Protein AF-A0A1G7TPH5-F1 (afdb_monomer)

Nearest PDB structures (foldseek):
  7rup-assembly1_A  TM=7.347E-01  e=1.693E-02  Homo sapiens
  7vcf-assembly1_Q  TM=5.162E-01  e=5.367E-03  Chlamydomonas reinhardtii
  7xzi-assembly1_F  TM=5.168E-01  e=9.275E-03  Chlamydomonas reinhardtii
  8z9y-assembly1_E  TM=3.055E-01  e=1.093E-02  Arabidopsis thaliana
  3eli-assembly1_A  TM=3.832E-01  e=9.651E+00  Ruegeria pomeroyi

Foldseek 3Di:
DADPPPRDDDPDDPDCADPPPRDRDDDDDDPPDDPPPPPPPPVVPVVVVVVVVVVQQPWFKWWADPNDIDDRDHLVVVVVCDVVVVADQQIWMDTPPDPDTDGNVPDPSDPPVVDDPFDQLVVQDCPLLLVLLQLLPVVQVVQVVVCVVVVHDRPPPNVVSLVVQLVSLVVSLVSRVVRVFDCPPLSVCSNVPVLVSLVVSCVRNVHDSVSSVSSVVNNVCSVCVQVVVCVVVQADRPCVQVLQQQADDPVGRPDGPVRLCVVFAVDWDWGWGQDPVRWIKIWTWDWGQDPNDTWTKIWIWTDPDPRDIGTDWIDTNNHTDDPVVVVVVVCVSRVD

Organism: NCBI:txid670482

Sequence (336 aa):
MFCSKCGEEQKEQKNVICPNCGNTVFTPYKLKGLKWDKPKESEDISIVADIALSDQKNEQWYYALNGERHGPVSRLELLNLYKNEKVFLGTKVWKYGMSEWADISHTDLIDKSIEPPPLKGEDINNTLVCILAFTPILGTLLEYIIAGAIGVASGSLWFITTILNTILCIIDERKIKKAGYNTKEMLVWAIFFIPVYLFRRAHLLKQKSVYAIVWCITFVIMIFAPTWISGITGIADPSAVDLVKEGTMNSYPNKTVSQMVDNYFLDPKWEAIIGDDRNTYVNVKRKITYQGKNTNVLIQYKLINDRSFEFYALEFNGVPQNMLTYTALMNSMYAE

Radius of gyration: 38.92 Å; Cα contacts (8 Å, |Δi|>4): 411; chains: 1; bounding box: 88×52×109 Å

Secondary structure (DSSP, 8-state):
-EETTT--B-SSS--SS-TTT----EES--------PPPP--THHHHHHHHHHHHHHH-EEEEEETTEEEEEEEHHHHHHHHHTTSS-TTSEEEETT-SS-EEGGGSTTS-TTSSPPPPPGGGS--HHHHHHHTHHHHHHHHHHHHHHHHTPPTTTTHHHHHHHHHHHHHHHHHHHHHTT---TTHHHHHHH-HHHHHHHHHHHTT---HHHHHHHHHHHHHHHHHHHHHHHH-PPPTHHHHHHHH-EETTEEEEEHHHHHHHH-SS-EEEEEE-TTS-EEEEEEEEEEETTEEEEEEEEEEEEETTEEEEEEEEETTEE--HHHHHHHHHHHHH-

Solvent-accessible surface area (backbone atoms only — not comparable to full-atom values): 19506 Å² total; per-residue (Å²): 73,29,34,77,87,80,62,53,81,45,95,68,92,84,60,71,49,39,91,88,77,66,49,65,58,68,43,90,72,84,84,82,82,77,82,78,72,74,75,77,85,57,75,61,59,64,51,52,52,53,47,58,57,47,54,61,67,63,43,48,32,33,39,51,56,98,90,40,85,46,68,80,35,40,57,68,54,53,49,49,36,40,76,68,68,76,43,53,60,78,32,38,30,40,43,90,90,57,93,61,78,38,37,40,74,82,42,84,82,60,62,78,78,78,54,79,79,50,62,58,40,87,79,53,83,55,66,66,51,49,55,56,19,43,36,60,54,55,32,53,54,51,42,49,54,50,22,64,74,73,71,48,65,81,80,78,51,61,64,57,43,53,52,52,52,44,50,53,48,51,54,52,48,53,52,45,43,74,37,61,46,91,58,97,70,47,64,66,29,44,75,79,36,55,51,58,28,40,40,52,49,17,60,75,40,72,47,78,48,56,48,24,52,44,27,52,51,39,39,50,45,59,69,47,44,63,64,53,49,28,71,75,68,55,49,39,59,70,64,57,41,50,54,51,31,70,31,55,48,92,95,42,75,89,49,33,43,38,62,34,45,62,75,60,27,89,72,71,41,74,48,43,40,51,46,98,85,73,44,47,32,32,39,42,38,42,63,35,74,56,96,89,36,86,36,43,36,38,43,32,32,34,53,79,51,104,86,45,68,43,86,69,49,40,25,52,74,86,40,81,53,56,70,68,60,50,52,55,49,50,53,59,41,66,73,109

Mean predicted aligned error: 17.44 Å

InterPro domains:
  IPR025640 GYF domain 2 [PF14237] (61-106)

pLDDT: mean 82.28, std 14.51, range [35.38, 97.5]

Structure (mmCIF, N/CA/C/O backbone):
data_AF-A0A1G7TPH5-F1
#
_entry.id   AF-A0A1G7TPH5-F1
#
loop_
_atom_site.group_PDB
_atom_site.id
_atom_site.type_symbol
_atom_site.label_atom_id
_atom_site.label_alt_id
_atom_site.label_comp_id
_atom_site.label_asym_id
_atom_site.label_entity_id
_atom_site.label_seq_id
_atom_site.pdbx_PDB_ins_code
_atom_site.Cartn_x
_atom_site.Cartn_y
_atom_site.Cartn_z
_atom_site.occupancy
_atom_site.B_iso_or_equiv
_atom_site.auth_seq_id
_atom_site.auth_comp_id
_atom_site.auth_asym_id
_atom_site.auth_atom_id
_atom_site.pdbx_PDB_model_num
ATOM 1 N N . MET A 1 1 ? 54.638 -17.122 -39.482 1.00 65.94 1 MET A N 1
ATOM 2 C CA . MET A 1 1 ? 53.345 -16.466 -39.805 1.00 65.94 1 MET A CA 1
ATOM 3 C C . MET A 1 1 ? 53.615 -15.231 -40.644 1.00 65.94 1 MET A C 1
ATOM 5 O O . MET A 1 1 ? 54.681 -14.650 -40.480 1.00 65.94 1 MET A O 1
ATOM 9 N N . PHE A 1 2 ? 52.687 -14.832 -41.515 1.00 67.94 2 PHE A N 1
ATOM 10 C CA . PHE A 1 2 ? 52.854 -13.639 -42.356 1.00 67.94 2 PHE A CA 1
ATOM 11 C C . PHE A 1 2 ? 51.827 -12.574 -41.991 1.00 67.94 2 PHE A C 1
ATOM 13 O O . PHE A 1 2 ? 50.659 -12.895 -41.741 1.00 67.94 2 PHE A O 1
ATOM 20 N N . CYS A 1 3 ? 52.255 -11.311 -41.964 1.00 72.00 3 CYS A N 1
ATOM 21 C CA . CYS A 1 3 ? 51.322 -10.198 -41.839 1.00 72.00 3 CYS A CA 1
ATOM 22 C C . CYS A 1 3 ? 50.470 -10.105 -43.111 1.00 72.00 3 CYS A C 1
ATOM 24 O O . CYS A 1 3 ? 51.013 -9.959 -44.203 1.00 72.00 3 CYS A O 1
ATOM 26 N N . SER A 1 4 ? 49.142 -10.133 -42.983 1.00 70.62 4 SER A N 1
ATOM 27 C CA . SER A 1 4 ? 48.232 -10.052 -44.138 1.00 70.62 4 SER A CA 1
ATOM 28 C C . SER A 1 4 ? 48.281 -8.713 -44.882 1.00 70.62 4 SER A C 1
ATOM 30 O O . SER A 1 4 ? 47.820 -8.634 -46.015 1.00 70.62 4 SER A O 1
ATOM 32 N N . LYS A 1 5 ? 48.835 -7.665 -44.256 1.00 74.88 5 LYS A N 1
ATOM 33 C CA . LYS A 1 5 ? 48.897 -6.308 -44.814 1.00 74.88 5 LYS A CA 1
ATOM 34 C C . LYS A 1 5 ? 50.208 -6.010 -45.543 1.00 74.88 5 LYS A C 1
ATOM 36 O O . LYS A 1 5 ? 50.170 -5.376 -46.587 1.00 74.88 5 LYS A O 1
ATOM 41 N N . CYS A 1 6 ? 51.353 -6.440 -45.007 1.00 78.12 6 CYS A N 1
ATOM 42 C CA . CYS A 1 6 ? 52.667 -6.145 -45.601 1.00 78.12 6 CYS A CA 1
ATOM 43 C C . CYS A 1 6 ? 53.484 -7.380 -46.007 1.00 78.12 6 CYS A C 1
ATOM 45 O O . CYS A 1 6 ? 54.540 -7.229 -46.607 1.00 78.12 6 CYS A O 1
ATOM 47 N N . GLY A 1 7 ? 53.026 -8.594 -45.686 1.00 70.00 7 GLY A N 1
ATOM 48 C CA . GLY A 1 7 ? 53.699 -9.835 -46.076 1.00 70.00 7 GLY A CA 1
ATOM 49 C C . GLY A 1 7 ? 54.963 -10.182 -45.282 1.00 70.00 7 GLY A C 1
ATOM 50 O O . GLY A 1 7 ? 55.610 -11.171 -45.612 1.00 70.00 7 GLY A O 1
ATOM 51 N N . GLU A 1 8 ? 55.308 -9.423 -44.235 1.00 75.69 8 GLU A N 1
ATOM 52 C CA . GLU A 1 8 ? 56.501 -9.669 -43.412 1.00 75.69 8 GLU A CA 1
ATOM 53 C C . GLU A 1 8 ? 56.425 -11.020 -42.678 1.00 75.69 8 GLU A C 1
ATOM 55 O O . GLU A 1 8 ? 55.402 -11.348 -42.061 1.00 75.69 8 GLU A O 1
ATOM 60 N N . GLU A 1 9 ? 57.518 -11.788 -42.712 1.00 72.44 9 GLU A N 1
ATOM 61 C CA . GLU A 1 9 ? 57.625 -13.100 -42.070 1.00 72.44 9 GLU A CA 1
ATOM 62 C C . GLU A 1 9 ? 58.035 -12.958 -40.600 1.00 72.44 9 GLU A C 1
ATOM 64 O O . GLU A 1 9 ? 59.093 -12.426 -40.278 1.00 72.44 9 GLU A O 1
ATOM 69 N N . GLN A 1 10 ? 57.204 -13.457 -39.685 1.00 66.25 10 GLN A N 1
ATOM 70 C CA . GLN A 1 10 ? 57.500 -13.467 -38.252 1.00 66.25 10 GLN A CA 1
ATOM 71 C C . GLN A 1 10 ? 57.786 -14.894 -37.780 1.00 66.25 10 GLN A C 1
ATOM 73 O O . GLN A 1 10 ? 56.996 -15.816 -38.039 1.00 66.25 10 GLN A O 1
ATOM 78 N N . LYS A 1 11 ? 58.923 -15.056 -37.089 1.00 59.94 11 LYS A N 1
ATOM 79 C CA . LYS A 1 11 ? 59.442 -16.349 -36.616 1.00 59.94 11 LYS A CA 1
ATOM 80 C C . LYS A 1 11 ? 58.754 -16.860 -35.340 1.00 59.94 11 LYS A C 1
ATOM 82 O O . LYS A 1 11 ? 58.709 -18.067 -35.156 1.00 59.94 11 LYS A O 1
ATOM 87 N N . GLU A 1 12 ? 58.156 -15.991 -34.515 1.00 59.41 12 GLU A N 1
ATOM 88 C CA . GLU A 1 12 ? 57.451 -16.369 -33.273 1.00 59.41 12 GLU A CA 1
ATOM 89 C C . GLU A 1 12 ? 56.275 -15.429 -32.941 1.00 59.41 12 GLU A C 1
ATOM 91 O O . GLU A 1 12 ? 56.302 -14.236 -33.240 1.00 59.41 12 GLU A O 1
ATOM 96 N N . GLN A 1 13 ? 55.249 -15.963 -32.268 1.00 54.19 13 GLN A N 1
ATOM 97 C CA . GLN A 1 13 ? 54.015 -15.273 -31.861 1.00 54.19 13 GLN A CA 1
ATOM 98 C C . GLN A 1 13 ? 54.193 -14.460 -30.564 1.00 54.19 13 GLN A C 1
ATOM 100 O O . GLN A 1 13 ? 53.417 -14.604 -29.626 1.00 54.19 13 GLN A O 1
ATOM 105 N N . LYS A 1 14 ? 55.242 -13.634 -30.458 1.00 55.16 14 LYS A N 1
ATOM 106 C CA . LYS A 1 14 ? 55.458 -12.802 -29.254 1.00 55.16 14 LYS A CA 1
ATOM 107 C C . LYS A 1 14 ? 54.702 -11.473 -29.274 1.00 55.16 14 LYS A C 1
ATOM 109 O O . LYS A 1 14 ? 54.394 -10.956 -28.209 1.00 55.16 14 LYS A O 1
ATOM 114 N N . ASN A 1 15 ? 54.350 -10.957 -30.454 1.00 56.75 15 ASN A N 1
ATOM 115 C CA . ASN A 1 15 ? 53.612 -9.703 -30.604 1.00 56.75 15 ASN A CA 1
ATOM 116 C C . ASN A 1 15 ? 52.328 -9.916 -31.412 1.00 56.75 15 ASN A C 1
ATOM 118 O O . ASN A 1 15 ? 52.369 -10.403 -32.540 1.00 56.75 15 ASN A O 1
ATOM 122 N N . VAL A 1 16 ? 51.190 -9.496 -30.846 1.00 64.44 16 VAL A N 1
ATOM 123 C CA . VAL A 1 16 ? 49.883 -9.468 -31.534 1.00 64.44 16 VAL A CA 1
ATOM 124 C C . VAL A 1 16 ? 49.866 -8.405 -32.644 1.00 64.44 16 VAL A C 1
ATOM 126 O O . VAL A 1 16 ? 49.024 -8.465 -33.525 1.00 64.44 16 VAL A O 1
ATOM 129 N N . ILE A 1 17 ? 50.818 -7.465 -32.645 1.00 69.94 17 ILE A N 1
ATOM 130 C CA . ILE A 1 17 ? 50.923 -6.348 -33.592 1.00 69.94 17 ILE A CA 1
ATOM 131 C C . ILE A 1 17 ? 52.188 -6.506 -34.448 1.00 69.94 17 ILE A C 1
ATOM 133 O O . ILE A 1 17 ? 53.286 -6.692 -33.921 1.00 69.94 17 ILE A O 1
ATOM 137 N N . CYS A 1 18 ? 52.052 -6.401 -35.773 1.00 71.12 18 CYS A N 1
ATOM 138 C CA . CYS A 1 18 ? 53.181 -6.412 -36.701 1.00 71.12 18 CYS A CA 1
ATOM 139 C C . CYS A 1 18 ? 54.055 -5.154 -36.512 1.00 71.12 18 CYS A C 1
ATOM 141 O O . CYS A 1 18 ? 53.546 -4.047 -36.698 1.00 71.12 18 CYS A O 1
ATOM 143 N N . PRO A 1 19 ? 55.365 -5.284 -36.230 1.00 70.75 19 PRO A N 1
ATOM 144 C CA . PRO A 1 19 ? 56.239 -4.137 -35.964 1.00 70.75 19 PRO A CA 1
ATOM 145 C C . PRO A 1 19 ? 56.486 -3.255 -37.197 1.00 70.75 19 PRO A C 1
ATOM 147 O O . PRO A 1 19 ? 56.881 -2.106 -37.047 1.00 70.75 19 PRO A O 1
ATOM 150 N N . ASN A 1 20 ? 56.239 -3.772 -38.405 1.00 75.12 20 ASN A N 1
ATOM 151 C CA . ASN A 1 20 ? 56.450 -3.032 -39.649 1.00 75.12 20 ASN A CA 1
ATOM 152 C C . ASN A 1 20 ? 55.240 -2.149 -40.029 1.00 75.12 20 ASN A C 1
ATOM 154 O O . ASN A 1 20 ? 55.409 -1.029 -40.490 1.00 75.12 20 ASN A O 1
ATOM 158 N N . CYS A 1 21 ? 54.001 -2.626 -39.833 1.00 79.19 21 CYS A N 1
ATOM 159 C CA . CYS A 1 21 ? 52.799 -1.919 -40.317 1.00 79.19 21 CYS A CA 1
ATOM 160 C C . CYS A 1 21 ? 51.671 -1.736 -39.287 1.00 79.19 21 CYS A C 1
ATOM 162 O O . CYS A 1 21 ? 50.600 -1.234 -39.640 1.00 79.19 21 CYS A O 1
ATOM 164 N N . GLY A 1 22 ? 51.870 -2.181 -38.043 1.00 74.69 22 GLY A N 1
ATOM 165 C CA . GLY A 1 22 ? 50.918 -2.013 -36.942 1.00 74.69 22 GLY A CA 1
ATOM 166 C C . GLY A 1 22 ? 49.665 -2.897 -37.003 1.00 74.69 22 GLY A C 1
ATOM 167 O O . GLY A 1 22 ? 48.765 -2.722 -36.190 1.00 74.69 22 GLY A O 1
ATOM 168 N N . ASN A 1 23 ? 49.569 -3.834 -37.953 1.00 77.12 23 ASN A N 1
ATOM 169 C CA . ASN A 1 23 ? 48.375 -4.669 -38.127 1.00 77.12 23 ASN A CA 1
ATOM 170 C C . ASN A 1 23 ? 48.366 -5.899 -37.199 1.00 77.12 23 ASN A C 1
ATOM 172 O O . ASN A 1 23 ? 49.430 -6.441 -36.897 1.00 77.12 23 ASN A O 1
ATOM 176 N N . THR A 1 24 ? 47.179 -6.374 -36.801 1.00 71.31 24 THR A N 1
ATOM 177 C CA . THR A 1 24 ? 47.012 -7.457 -35.806 1.00 71.31 24 THR A CA 1
ATOM 178 C C . THR A 1 24 ? 46.683 -8.838 -36.378 1.00 71.31 24 THR A C 1
ATOM 180 O O . THR A 1 24 ? 46.640 -9.826 -35.647 1.00 71.31 24 THR A O 1
ATOM 183 N N . VAL A 1 25 ? 46.453 -8.935 -37.690 1.00 62.25 25 VAL A N 1
ATOM 184 C CA . VAL A 1 25 ? 46.012 -10.180 -38.335 1.00 62.25 25 VAL A CA 1
ATOM 185 C C . VAL A 1 2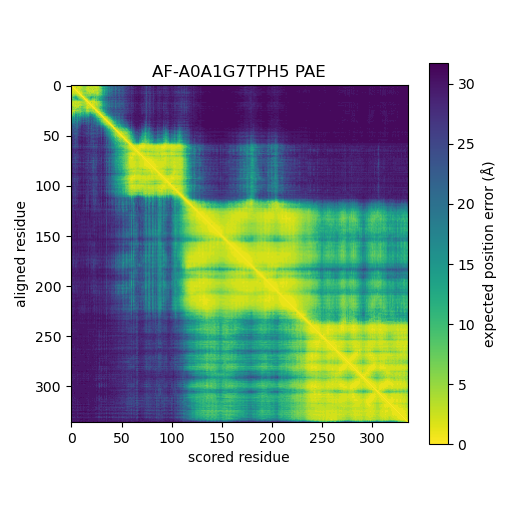5 ? 47.197 -10.909 -38.974 1.00 62.25 25 VAL A C 1
ATOM 187 O O . VAL A 1 25 ? 47.822 -10.413 -39.917 1.00 62.25 25 VAL A O 1
ATOM 190 N N . PHE A 1 26 ? 47.478 -12.117 -38.483 1.00 66.69 26 PHE A N 1
ATOM 191 C CA . PHE A 1 26 ? 48.480 -13.030 -39.033 1.00 66.69 26 PHE A CA 1
ATOM 192 C C . PHE A 1 26 ? 47.808 -14.247 -39.669 1.00 66.69 26 PHE A C 1
ATOM 194 O O . PHE A 1 26 ? 46.856 -14.793 -39.115 1.00 66.69 26 PHE A O 1
ATOM 201 N N . THR A 1 27 ? 48.311 -14.692 -40.823 1.00 61.81 27 THR A N 1
ATOM 202 C CA . THR A 1 27 ? 47.798 -15.896 -41.501 1.00 61.81 27 THR A CA 1
ATOM 203 C C . THR A 1 27 ? 48.757 -17.087 -41.339 1.00 61.81 27 THR A C 1
ATOM 205 O O . THR A 1 27 ? 49.984 -16.898 -41.351 1.00 61.81 27 THR A O 1
ATOM 208 N N . PRO A 1 28 ? 48.228 -18.320 -41.168 1.00 43.94 28 PRO A N 1
ATOM 209 C CA . PRO A 1 28 ? 49.047 -19.494 -40.861 1.00 43.94 28 PRO A CA 1
ATOM 210 C C . PRO A 1 28 ? 49.733 -20.149 -42.073 1.00 43.94 28 PRO A C 1
ATOM 212 O O . PRO A 1 28 ? 50.645 -20.945 -41.864 1.00 43.94 28 PRO A O 1
ATOM 215 N N . TYR A 1 29 ? 49.387 -19.808 -43.322 1.00 48.41 29 TYR A N 1
ATOM 216 C CA . TYR A 1 29 ? 49.942 -20.487 -44.504 1.00 48.41 29 TYR A CA 1
ATOM 217 C C . TYR A 1 29 ? 50.412 -19.526 -45.602 1.00 48.41 29 TYR A C 1
ATOM 219 O O . TYR A 1 29 ? 49.732 -18.566 -45.955 1.00 48.41 29 TYR A O 1
ATOM 227 N N . LYS A 1 30 ? 51.579 -19.832 -46.182 1.00 46.94 30 LYS A N 1
ATOM 228 C CA . LYS A 1 30 ? 52.133 -19.170 -47.370 1.00 46.94 30 LYS A CA 1
ATOM 229 C C . LYS A 1 30 ? 51.418 -19.738 -48.599 1.00 46.94 30 LYS A C 1
ATOM 231 O O . LYS A 1 30 ? 51.714 -20.861 -49.002 1.00 46.94 30 LYS A O 1
ATOM 236 N N . LEU A 1 31 ? 50.477 -19.000 -49.187 1.00 49.91 31 LEU A N 1
ATOM 237 C CA . LEU A 1 31 ? 49.871 -19.376 -50.470 1.00 49.91 31 LEU A CA 1
ATOM 238 C C . LEU A 1 31 ? 50.950 -19.297 -51.567 1.00 49.91 31 LEU A C 1
ATOM 240 O O . LEU A 1 31 ? 51.225 -18.237 -52.121 1.00 49.91 31 LEU A O 1
ATOM 244 N N . LYS A 1 32 ? 51.623 -20.418 -51.844 1.00 40.91 32 LYS A N 1
ATOM 245 C CA . LYS A 1 32 ? 52.553 -20.562 -52.973 1.00 40.91 32 LYS A CA 1
ATOM 246 C C . LYS A 1 32 ? 51.744 -20.782 -54.253 1.00 40.91 32 LYS A C 1
ATOM 248 O O . LYS A 1 32 ? 51.050 -21.785 -54.350 1.00 40.91 32 LYS A O 1
ATOM 253 N N . GLY A 1 33 ? 51.892 -19.897 -55.243 1.00 47.59 33 GLY A N 1
ATOM 254 C CA . GLY A 1 33 ? 51.508 -20.192 -56.633 1.00 47.59 33 GLY A CA 1
ATOM 255 C C . GLY A 1 33 ? 50.607 -19.185 -57.350 1.00 47.59 33 GLY A C 1
ATOM 256 O O . GLY A 1 33 ? 50.398 -19.342 -58.546 1.00 47.59 33 GLY A O 1
ATOM 257 N N . LEU A 1 34 ? 50.118 -18.133 -56.692 1.00 40.19 34 LEU A N 1
ATOM 258 C CA . LEU A 1 34 ? 49.422 -17.044 -57.386 1.00 40.19 34 LEU A CA 1
ATOM 259 C C . LEU A 1 34 ? 50.438 -15.985 -57.819 1.00 40.19 34 LEU A C 1
ATOM 261 O O . LEU A 1 34 ? 50.991 -15.267 -56.986 1.00 40.19 34 LEU A O 1
ATOM 265 N N . LYS A 1 35 ? 50.697 -15.897 -59.129 1.00 39.78 35 LYS A N 1
ATOM 266 C CA . LYS A 1 35 ? 51.326 -14.709 -59.709 1.00 39.78 35 LYS A CA 1
ATOM 267 C C . LYS A 1 35 ? 50.346 -13.552 -59.535 1.00 39.78 35 LYS A C 1
ATOM 269 O O . LYS A 1 35 ? 49.301 -13.520 -60.171 1.00 39.78 35 LYS A O 1
ATOM 274 N N . TRP A 1 36 ? 50.683 -12.635 -58.637 1.00 35.38 36 TRP A N 1
ATOM 275 C CA . TRP A 1 36 ? 50.120 -11.295 -58.642 1.00 35.38 36 TRP A CA 1
ATOM 276 C C . TRP A 1 36 ? 50.714 -10.578 -59.852 1.00 35.38 36 TRP A C 1
ATOM 278 O O . TRP A 1 36 ? 51.846 -10.095 -59.798 1.00 35.38 36 TRP A O 1
ATOM 288 N N . ASP A 1 37 ? 49.981 -10.547 -60.960 1.00 45.50 37 ASP A N 1
ATOM 289 C CA . ASP A 1 37 ? 50.225 -9.503 -61.943 1.00 45.50 37 ASP A CA 1
ATOM 290 C C . ASP A 1 37 ? 49.912 -8.182 -61.241 1.00 45.50 37 ASP A C 1
ATOM 292 O O . ASP A 1 37 ? 48.841 -8.029 -60.644 1.00 45.50 37 ASP A O 1
ATOM 296 N N . LYS A 1 38 ? 50.882 -7.257 -61.226 1.00 38.16 38 LYS A N 1
ATOM 297 C CA . LYS A 1 38 ? 50.651 -5.902 -60.717 1.00 38.16 38 LYS A CA 1
ATOM 298 C C . LYS A 1 38 ? 49.354 -5.401 -61.359 1.00 38.16 38 LYS A C 1
ATOM 300 O O . LYS A 1 38 ? 49.268 -5.459 -62.592 1.00 38.16 38 LYS A O 1
ATOM 305 N N . PRO A 1 39 ? 48.369 -4.905 -60.587 1.00 38.94 39 PRO A N 1
ATOM 306 C CA . PRO A 1 39 ? 47.311 -4.118 -61.188 1.00 38.94 39 PRO A CA 1
ATOM 307 C C . PRO A 1 39 ? 48.029 -3.033 -61.983 1.00 38.94 39 PRO A C 1
ATOM 309 O O . PRO A 1 39 ? 48.912 -2.364 -61.439 1.00 38.94 39 PRO A O 1
ATOM 312 N N . LYS A 1 40 ? 47.738 -2.913 -63.282 1.00 39.91 40 LYS A N 1
ATOM 313 C CA . LYS A 1 40 ? 48.100 -1.687 -63.990 1.00 39.91 40 LYS A CA 1
ATOM 314 C C . LYS A 1 40 ? 47.538 -0.564 -63.124 1.00 39.91 40 LYS A C 1
ATOM 316 O O . LYS A 1 40 ? 46.348 -0.608 -62.819 1.00 39.91 40 LYS A O 1
ATOM 321 N N . GLU A 1 41 ? 48.396 0.342 -62.661 1.00 45.84 41 GLU A N 1
ATOM 322 C CA . GLU A 1 41 ? 47.972 1.610 -62.074 1.00 45.84 41 GLU A CA 1
ATOM 323 C C . GLU A 1 41 ? 47.077 2.282 -63.114 1.00 45.84 41 GLU A C 1
ATOM 325 O O . GLU A 1 41 ? 47.547 2.912 -64.055 1.00 45.84 41 GLU A O 1
ATOM 330 N N . SER A 1 42 ? 45.773 2.034 -63.018 1.00 43.00 42 SER A N 1
ATOM 331 C CA . SER A 1 42 ? 44.776 2.863 -63.659 1.00 43.00 42 SER A CA 1
ATOM 332 C C . SER A 1 42 ? 44.753 4.143 -62.839 1.00 43.00 42 SER A C 1
ATOM 334 O O . SER A 1 42 ? 44.395 4.097 -61.656 1.00 43.00 42 SER A O 1
ATOM 336 N N . GLU A 1 43 ? 45.129 5.260 -63.462 1.00 46.16 43 GLU A N 1
ATOM 337 C CA . GLU A 1 43 ? 44.997 6.628 -62.928 1.00 46.16 43 GLU A CA 1
ATOM 338 C C . GLU A 1 43 ? 43.597 6.907 -62.339 1.00 46.16 43 GLU A C 1
ATOM 340 O O . GLU A 1 43 ? 43.427 7.804 -61.519 1.00 46.16 43 GLU A O 1
ATOM 345 N N . ASP A 1 44 ? 42.605 6.080 -62.668 1.00 48.56 44 ASP A N 1
ATOM 346 C CA . ASP A 1 44 ? 41.232 6.168 -62.189 1.00 48.56 44 ASP A CA 1
ATOM 347 C C . ASP A 1 44 ? 41.050 5.913 -60.675 1.00 48.56 44 ASP A C 1
ATOM 349 O O . ASP A 1 44 ? 40.158 6.503 -60.075 1.00 48.56 44 ASP A O 1
ATOM 353 N N . ILE A 1 45 ? 41.867 5.089 -59.996 1.00 47.84 45 ILE A N 1
ATOM 354 C CA . ILE A 1 45 ? 41.598 4.726 -58.578 1.00 47.84 45 ILE A CA 1
ATOM 355 C C . ILE A 1 45 ? 42.014 5.833 -57.592 1.00 47.84 45 ILE A C 1
ATOM 357 O O . ILE A 1 45 ? 41.313 6.051 -56.601 1.00 47.84 45 ILE A O 1
ATOM 361 N N . SER A 1 46 ? 43.105 6.564 -57.853 1.00 49.91 46 SER A N 1
ATOM 362 C CA . SER A 1 46 ? 43.475 7.732 -57.033 1.00 49.91 46 SER A CA 1
ATOM 363 C C . SER A 1 46 ? 42.462 8.861 -57.202 1.00 49.91 46 SER A C 1
ATOM 365 O O . SER A 1 46 ? 42.052 9.467 -56.219 1.00 49.91 46 SER A O 1
ATOM 367 N N . ILE A 1 47 ? 41.969 9.059 -58.429 1.00 49.84 47 ILE A N 1
ATOM 368 C CA . ILE A 1 47 ? 40.937 10.049 -58.741 1.00 49.84 47 ILE A CA 1
ATOM 369 C C . ILE A 1 47 ? 39.619 9.706 -58.029 1.00 49.84 47 ILE A C 1
ATOM 371 O O . ILE A 1 47 ? 39.024 10.583 -57.419 1.00 49.84 47 ILE A O 1
ATOM 375 N N . VAL A 1 48 ? 39.170 8.444 -58.020 1.00 52.62 48 VAL A N 1
ATOM 376 C CA . VAL A 1 48 ? 37.900 8.057 -57.366 1.00 52.62 48 VAL A CA 1
ATOM 377 C C . VAL A 1 48 ? 37.975 8.184 -55.836 1.00 52.62 48 VAL A C 1
ATOM 379 O O . VAL A 1 48 ? 37.001 8.602 -55.207 1.00 52.62 48 VAL A O 1
ATOM 382 N N . ALA A 1 49 ? 39.121 7.870 -55.222 1.00 50.31 49 ALA A N 1
ATOM 383 C CA . ALA A 1 49 ? 39.326 8.048 -53.783 1.00 50.31 49 ALA A CA 1
ATOM 384 C C . ALA A 1 49 ? 39.413 9.534 -53.387 1.00 50.31 49 ALA A C 1
ATOM 386 O O . ALA A 1 49 ? 38.780 9.943 -52.409 1.00 50.31 49 ALA A O 1
ATOM 387 N N . ASP A 1 50 ? 40.123 10.348 -54.172 1.00 49.53 50 ASP A N 1
ATOM 388 C CA . ASP A 1 50 ? 40.217 11.795 -53.966 1.00 49.53 50 ASP A CA 1
ATOM 389 C C . ASP A 1 50 ? 38.871 12.498 -54.228 1.00 49.53 50 ASP A C 1
ATOM 391 O O . ASP A 1 50 ? 38.505 13.410 -53.486 1.00 49.53 50 ASP A O 1
ATOM 395 N N . ILE A 1 51 ? 38.074 12.025 -55.197 1.00 53.25 51 ILE A N 1
ATOM 396 C CA . ILE A 1 51 ? 36.705 12.501 -55.455 1.00 53.25 51 ILE A CA 1
ATOM 397 C C . ILE A 1 51 ? 35.777 12.151 -54.285 1.00 53.25 51 ILE A C 1
ATOM 399 O O . ILE A 1 51 ? 35.102 13.045 -53.778 1.00 53.25 51 ILE A O 1
ATOM 403 N N . ALA A 1 52 ? 35.788 10.910 -53.784 1.00 51.12 52 ALA A N 1
ATOM 404 C CA . ALA A 1 52 ? 34.938 10.495 -52.661 1.00 51.12 52 ALA A CA 1
ATOM 405 C C . ALA A 1 52 ? 35.266 11.236 -51.346 1.00 51.12 52 ALA A C 1
ATOM 407 O O . ALA A 1 52 ? 34.371 11.549 -50.556 1.00 51.12 52 ALA A O 1
ATOM 408 N N . LEU A 1 53 ? 36.545 11.561 -51.119 1.00 50.53 53 LEU A N 1
ATOM 409 C CA . LEU A 1 53 ? 36.994 12.409 -50.008 1.00 50.53 53 LEU A CA 1
ATOM 410 C C . LEU A 1 53 ? 36.662 13.893 -50.233 1.00 50.53 53 LEU A C 1
ATOM 412 O O . LEU A 1 53 ? 36.382 14.603 -49.264 1.00 50.53 53 LEU A O 1
ATOM 416 N N . SER A 1 54 ? 36.655 14.369 -51.482 1.00 50.66 54 SER A N 1
ATOM 417 C CA . SER A 1 54 ? 36.251 15.740 -51.818 1.00 50.66 54 SER A CA 1
ATOM 418 C C . SER A 1 54 ? 34.740 15.966 -51.682 1.00 50.66 54 SER A C 1
ATOM 420 O O . SER A 1 54 ? 34.337 17.012 -51.172 1.00 50.66 54 SER A O 1
ATOM 422 N N . ASP A 1 55 ? 33.914 14.967 -52.011 1.00 51.66 55 ASP A N 1
ATOM 423 C CA . ASP A 1 55 ? 32.453 15.028 -51.895 1.00 51.66 55 ASP A CA 1
ATOM 424 C C . ASP A 1 55 ? 32.001 15.105 -50.431 1.00 51.66 55 ASP A C 1
ATOM 426 O O . ASP A 1 55 ? 31.177 15.947 -50.083 1.00 51.66 55 ASP A O 1
ATOM 430 N N . GLN A 1 56 ? 32.607 14.324 -49.524 1.00 54.50 56 GLN A N 1
ATOM 431 C CA . GLN A 1 56 ? 32.317 14.438 -48.085 1.00 54.50 56 GLN A CA 1
ATOM 432 C C . GLN A 1 56 ? 32.817 15.751 -47.463 1.00 54.50 56 GLN A C 1
ATOM 434 O O . GLN A 1 56 ? 32.265 16.212 -46.461 1.00 54.50 56 GLN A O 1
ATOM 439 N N . LYS A 1 57 ? 33.861 16.360 -48.038 1.00 54.06 57 LYS A N 1
ATOM 440 C CA . LYS A 1 57 ? 34.423 17.637 -47.576 1.00 54.06 57 LYS A CA 1
ATOM 441 C C . LYS A 1 57 ? 33.616 18.845 -48.070 1.00 54.06 57 LYS A C 1
ATOM 443 O O . LYS A 1 57 ? 33.657 19.887 -47.419 1.00 54.06 57 LYS A O 1
ATOM 448 N N . ASN A 1 58 ? 32.859 18.692 -49.158 1.00 58.03 58 ASN A N 1
ATOM 449 C CA . ASN A 1 58 ? 32.010 19.733 -49.743 1.00 58.03 58 ASN A CA 1
ATOM 450 C C . ASN A 1 58 ? 30.525 19.647 -49.348 1.00 58.03 58 ASN A C 1
ATOM 452 O O . ASN A 1 58 ? 29.751 20.518 -49.750 1.00 58.03 58 ASN A O 1
ATOM 456 N N . GLU A 1 59 ? 30.107 18.669 -48.535 1.00 74.12 59 GLU A N 1
ATOM 457 C CA . GLU A 1 59 ? 28.751 18.663 -47.977 1.00 74.12 59 GLU A CA 1
ATOM 458 C C . GLU A 1 59 ? 28.563 19.828 -46.991 1.00 74.12 59 GLU A C 1
ATOM 460 O O . GLU A 1 59 ? 28.951 19.760 -45.820 1.00 74.12 59 GLU A O 1
ATOM 465 N N . GLN A 1 60 ? 27.952 20.909 -47.476 1.00 87.88 60 GLN A N 1
ATOM 466 C CA . GLN A 1 60 ? 27.569 22.062 -46.672 1.00 87.88 60 GLN A CA 1
ATOM 467 C C . GLN A 1 60 ? 26.231 21.805 -45.984 1.00 87.88 60 GLN A C 1
ATOM 469 O O . GLN A 1 60 ? 25.193 21.651 -46.635 1.00 87.88 60 GLN A O 1
ATOM 474 N N . TRP A 1 61 ? 26.265 21.790 -44.658 1.00 89.06 61 TRP A N 1
ATOM 475 C CA . TRP A 1 61 ? 25.101 21.609 -43.809 1.00 89.06 61 TRP A CA 1
ATOM 476 C C . TRP A 1 61 ? 24.705 22.920 -43.136 1.00 89.06 61 TRP A C 1
ATOM 478 O O . TRP A 1 61 ? 25.544 23.748 -42.781 1.00 89.06 61 TRP A O 1
ATOM 488 N N . TYR A 1 62 ? 23.408 23.079 -42.916 1.00 91.56 62 TYR A N 1
ATOM 489 C CA . TYR A 1 62 ? 22.823 24.149 -42.121 1.00 91.56 62 TYR A CA 1
ATOM 490 C C . TYR A 1 62 ? 22.021 23.533 -40.979 1.00 91.56 62 TYR A C 1
ATOM 492 O O . TYR A 1 62 ? 21.457 22.449 -41.129 1.00 91.56 62 TYR A O 1
ATOM 500 N N . TYR A 1 63 ? 21.952 24.220 -39.842 1.00 91.50 63 TYR A N 1
ATOM 501 C CA . TYR A 1 63 ? 21.170 23.793 -38.683 1.00 91.50 63 TYR A CA 1
ATOM 502 C C . TYR A 1 63 ? 20.364 24.960 -38.108 1.00 91.50 63 TYR A C 1
ATOM 504 O O . TYR A 1 63 ? 20.782 26.115 -38.197 1.00 91.50 63 TYR A O 1
ATOM 512 N N . ALA A 1 64 ? 19.198 24.664 -37.536 1.00 90.12 64 ALA A N 1
ATOM 513 C CA . ALA A 1 64 ? 18.340 25.656 -36.898 1.00 90.12 64 ALA A CA 1
ATOM 514 C C . ALA A 1 64 ? 18.480 25.586 -35.373 1.00 90.12 64 ALA A C 1
ATOM 516 O O . ALA A 1 64 ? 18.227 24.542 -34.769 1.00 90.12 64 ALA A O 1
ATOM 517 N N . LEU A 1 65 ? 18.858 26.698 -34.746 1.00 87.56 65 LEU A N 1
ATOM 518 C CA . LEU A 1 65 ? 18.982 26.817 -33.294 1.00 87.56 65 LEU A CA 1
ATOM 519 C C . LEU A 1 65 ? 18.318 28.122 -32.854 1.00 87.56 65 LEU A C 1
ATOM 521 O O . LEU A 1 65 ? 18.543 29.159 -33.460 1.00 87.56 65 LEU A O 1
ATOM 525 N N . ASN A 1 66 ? 17.466 28.071 -31.827 1.00 82.38 66 ASN A N 1
ATOM 526 C CA . ASN A 1 66 ? 16.752 29.247 -31.301 1.00 82.38 66 ASN A CA 1
ATOM 527 C C . ASN A 1 66 ? 15.972 30.060 -32.358 1.00 82.38 66 ASN A C 1
ATOM 529 O O . ASN A 1 66 ? 15.810 31.267 -32.221 1.00 82.38 66 ASN A O 1
ATOM 533 N N . GLY A 1 67 ? 15.479 29.402 -33.412 1.00 79.88 67 GLY A N 1
ATOM 534 C CA . GLY A 1 67 ? 14.752 30.058 -34.506 1.00 79.88 67 GLY A CA 1
ATOM 535 C C . GLY A 1 67 ? 15.643 30.702 -35.574 1.00 79.88 67 GLY A C 1
ATOM 536 O O . GLY A 1 67 ? 15.119 31.195 -36.569 1.00 79.88 67 GLY A O 1
ATOM 537 N N . GLU A 1 68 ? 16.968 30.649 -35.423 1.00 86.75 68 GLU A N 1
ATOM 538 C CA . GLU A 1 68 ? 17.928 31.180 -36.388 1.00 86.75 68 GLU A CA 1
ATOM 539 C C . GLU A 1 68 ? 18.587 30.068 -37.211 1.00 86.75 68 GLU A C 1
ATOM 541 O O . GLU A 1 68 ? 18.790 28.940 -36.750 1.00 86.75 68 GLU A O 1
ATOM 546 N N . ARG A 1 69 ? 18.928 30.396 -38.463 1.00 91.38 69 ARG A N 1
ATOM 547 C CA . ARG A 1 69 ? 19.654 29.511 -39.380 1.00 91.38 69 ARG A CA 1
ATOM 548 C C . ARG A 1 69 ? 21.156 29.723 -39.224 1.00 91.38 69 ARG A C 1
ATOM 550 O O . ARG A 1 69 ? 21.658 30.798 -39.538 1.00 91.38 69 ARG A O 1
ATOM 557 N N . HIS A 1 70 ? 21.874 28.662 -38.883 1.00 89.56 70 HIS A N 1
ATOM 558 C CA . HIS A 1 70 ? 23.330 28.648 -38.782 1.00 89.56 70 HIS A CA 1
ATOM 559 C C . HIS A 1 70 ? 23.953 27.761 -39.869 1.00 89.56 70 HIS A C 1
ATOM 561 O O . HIS A 1 70 ? 23.392 26.727 -40.236 1.00 89.56 70 HIS A O 1
ATOM 567 N N . GLY A 1 71 ? 25.110 28.172 -40.394 1.00 87.81 71 GLY A N 1
ATOM 568 C CA . GLY A 1 71 ? 25.849 27.481 -41.457 1.00 87.81 71 GLY A CA 1
ATOM 569 C C . GLY A 1 71 ? 26.339 28.430 -42.565 1.00 87.81 71 GLY A C 1
ATOM 570 O O . GLY A 1 71 ? 26.086 29.634 -42.486 1.00 87.81 71 GLY A O 1
ATOM 571 N N . PRO A 1 72 ? 27.006 27.912 -43.613 1.00 88.12 72 PRO A N 1
ATOM 572 C CA . PRO A 1 72 ? 27.284 26.494 -43.844 1.00 88.12 72 PRO A CA 1
ATOM 573 C C . PRO A 1 72 ? 28.385 25.959 -42.919 1.00 88.12 72 PRO A C 1
ATOM 575 O O . PRO A 1 72 ? 29.398 26.618 -42.710 1.00 88.12 72 PRO A O 1
ATOM 578 N N . VAL A 1 73 ? 28.188 24.752 -42.391 1.00 88.50 73 VAL A N 1
ATOM 579 C CA . VAL A 1 73 ? 29.190 23.982 -41.638 1.00 88.50 73 VAL A CA 1
ATOM 580 C C . VAL A 1 73 ? 29.469 22.663 -42.351 1.00 88.50 73 VAL A C 1
ATOM 582 O O . VAL A 1 73 ? 28.607 22.129 -43.051 1.00 88.50 73 VAL A O 1
ATOM 585 N N . SER A 1 74 ? 30.670 22.115 -42.177 1.00 87.44 74 SER A N 1
ATOM 586 C CA . SER A 1 74 ? 30.983 20.780 -42.707 1.00 87.44 74 SER A CA 1
ATOM 587 C C . SER A 1 74 ? 30.281 19.682 -41.897 1.00 87.44 74 SER A C 1
ATOM 589 O O . SER A 1 74 ? 29.975 19.865 -40.716 1.00 87.44 74 SER A O 1
ATOM 591 N N . ARG A 1 75 ? 30.098 18.492 -42.486 1.00 82.25 75 ARG A N 1
ATOM 592 C CA . ARG A 1 75 ? 29.587 17.311 -41.761 1.00 82.25 75 ARG A CA 1
ATOM 593 C C . ARG A 1 75 ? 30.366 17.031 -40.466 1.00 82.25 75 ARG A C 1
ATOM 595 O O . ARG A 1 75 ? 29.764 16.738 -39.436 1.00 82.25 75 ARG A O 1
ATOM 602 N N . LEU A 1 76 ? 31.697 17.145 -40.498 1.00 81.31 76 LEU A N 1
ATOM 603 C CA . LEU A 1 76 ? 32.563 16.916 -39.332 1.00 81.31 76 LEU A CA 1
ATOM 604 C C . LEU A 1 76 ? 32.375 17.977 -38.242 1.00 81.31 76 LEU A C 1
ATOM 606 O O . LEU A 1 76 ? 32.370 17.658 -37.054 1.00 81.31 76 LEU A O 1
ATOM 610 N N . GLU A 1 77 ? 32.201 19.234 -38.636 1.00 84.12 77 GLU A N 1
ATOM 611 C CA . GLU A 1 77 ? 31.944 20.333 -37.709 1.00 84.12 77 GLU A CA 1
ATOM 612 C C . GLU A 1 77 ? 30.576 20.185 -37.038 1.00 84.12 77 GLU A C 1
ATOM 614 O O . GLU A 1 77 ? 30.475 20.304 -35.817 1.00 84.12 77 GLU A O 1
ATOM 619 N N . LEU A 1 78 ? 29.548 19.805 -37.800 1.00 84.81 78 LEU A N 1
ATOM 620 C CA . LEU A 1 78 ? 28.222 19.511 -37.263 1.00 84.81 78 LEU A CA 1
ATOM 621 C C . LEU A 1 78 ? 28.236 18.311 -36.297 1.00 84.81 78 LEU A C 1
ATOM 623 O O . LEU A 1 78 ? 27.602 18.359 -35.242 1.00 84.81 78 LEU A O 1
ATOM 627 N N . LEU A 1 79 ? 29.023 17.268 -36.587 1.00 82.69 79 LEU A N 1
ATOM 628 C CA . LEU A 1 79 ? 29.252 16.152 -35.658 1.00 82.69 79 LEU A CA 1
ATOM 629 C C . LEU A 1 79 ? 29.973 16.593 -34.377 1.00 82.69 79 LEU A C 1
ATOM 631 O O . LEU A 1 79 ? 29.658 16.101 -33.294 1.00 82.69 79 LEU A O 1
ATOM 635 N N . ASN A 1 80 ? 30.917 17.530 -34.469 1.00 83.31 80 ASN A N 1
ATOM 636 C CA . ASN A 1 80 ? 31.571 18.100 -33.292 1.00 83.31 80 ASN A CA 1
ATOM 637 C C . ASN A 1 80 ? 30.606 18.959 -32.464 1.00 83.31 80 ASN A C 1
ATOM 639 O O . ASN A 1 80 ? 30.675 18.925 -31.237 1.00 83.31 80 ASN A O 1
ATOM 643 N N . LEU A 1 81 ? 29.681 19.692 -33.091 1.00 85.56 81 LEU A N 1
ATOM 644 C CA . LEU A 1 81 ? 28.621 20.408 -32.372 1.00 85.56 81 LEU A CA 1
ATOM 645 C C . LEU A 1 81 ? 27.705 19.439 -31.614 1.00 85.56 81 LEU A C 1
ATOM 647 O O . LEU A 1 81 ? 27.328 19.730 -30.480 1.00 85.56 81 LEU A O 1
ATOM 651 N N . TYR A 1 82 ? 27.394 18.282 -32.207 1.00 82.81 82 TYR A N 1
ATOM 652 C CA . TYR A 1 82 ? 26.617 17.226 -31.554 1.00 82.81 82 TYR A CA 1
ATOM 653 C C . TYR A 1 82 ? 27.369 16.614 -30.365 1.00 82.81 82 TYR A C 1
ATOM 655 O O . TYR A 1 82 ? 26.825 16.527 -29.267 1.00 82.81 82 TYR A O 1
ATOM 663 N N . LYS A 1 83 ? 28.649 16.260 -30.547 1.00 79.25 83 LYS A N 1
ATOM 664 C CA . LYS A 1 83 ? 29.505 15.721 -29.472 1.00 79.25 83 LYS A CA 1
ATOM 665 C C . LYS A 1 83 ? 29.675 16.683 -28.296 1.00 79.25 83 LYS A C 1
ATOM 667 O O . LYS A 1 83 ? 29.808 16.234 -27.166 1.00 79.25 83 LYS A O 1
ATOM 672 N N . ASN A 1 84 ? 29.673 17.986 -28.567 1.00 80.25 84 ASN A N 1
ATOM 673 C CA . ASN A 1 84 ? 29.786 19.036 -27.555 1.00 80.25 84 ASN A CA 1
ATOM 674 C C . ASN A 1 84 ? 28.420 19.513 -27.023 1.00 80.25 84 ASN A C 1
ATOM 676 O O . ASN A 1 84 ? 28.347 20.592 -26.442 1.00 80.25 84 ASN A O 1
ATOM 680 N N . GLU A 1 85 ? 27.343 18.754 -27.265 1.00 79.69 85 GLU A N 1
ATOM 681 C CA . GLU A 1 85 ? 25.980 19.014 -26.770 1.00 79.69 85 GLU A CA 1
ATOM 682 C C . GLU A 1 85 ? 25.386 20.381 -27.173 1.00 79.69 85 GLU A C 1
ATOM 684 O O . GLU A 1 85 ? 24.431 20.859 -26.565 1.00 79.69 85 GLU A O 1
ATOM 689 N N . LYS A 1 86 ? 25.914 21.022 -28.225 1.00 82.12 86 LYS A N 1
ATOM 690 C CA . LYS A 1 86 ? 25.374 22.288 -28.758 1.00 82.12 86 LYS A CA 1
ATOM 691 C C . LYS A 1 86 ? 24.168 22.079 -29.671 1.00 82.12 86 LYS A C 1
ATOM 693 O O . LYS A 1 86 ? 23.355 22.984 -29.834 1.00 82.12 86 LYS A O 1
ATOM 698 N N . VAL A 1 87 ? 24.071 20.901 -30.283 1.00 83.19 87 VAL A N 1
ATOM 699 C CA . VAL A 1 87 ? 22.937 20.462 -31.105 1.00 83.19 87 VAL A CA 1
ATOM 700 C C . VAL A 1 87 ? 22.521 19.055 -30.674 1.00 83.19 87 VAL A C 1
ATOM 702 O O . VAL A 1 87 ? 23.352 18.267 -30.226 1.00 83.19 87 VAL A O 1
ATOM 705 N N . PHE A 1 88 ? 21.236 18.729 -30.802 1.00 80.81 88 PHE A N 1
ATOM 706 C CA . PHE A 1 88 ? 20.641 17.484 -30.307 1.00 80.81 88 PHE A CA 1
ATOM 707 C C . PHE A 1 88 ? 20.004 16.686 -31.450 1.00 80.81 88 PHE A C 1
ATOM 709 O O . PHE A 1 88 ? 19.774 17.214 -32.530 1.00 80.81 88 PHE A O 1
ATOM 716 N N . LEU A 1 89 ? 19.629 15.425 -31.209 1.00 77.25 89 LEU A N 1
ATOM 717 C CA . LEU A 1 89 ? 18.975 14.569 -32.218 1.00 77.25 89 LEU A CA 1
ATOM 718 C C . LEU A 1 89 ? 17.690 15.163 -32.833 1.00 77.25 89 LEU A C 1
ATOM 720 O O . LEU A 1 89 ? 17.339 14.796 -33.950 1.00 77.25 89 LEU A O 1
ATOM 724 N N . GLY A 1 90 ? 17.002 16.057 -32.115 1.00 78.19 90 GLY A N 1
ATOM 725 C CA . GLY A 1 90 ? 15.817 16.783 -32.596 1.00 78.19 90 GLY A CA 1
ATOM 726 C C . GLY A 1 90 ? 16.118 18.148 -33.226 1.00 78.19 90 GLY A C 1
ATOM 727 O O . GLY A 1 90 ? 15.194 18.878 -33.568 1.00 78.19 90 GLY A O 1
ATOM 728 N N . THR A 1 91 ? 17.389 18.541 -33.345 1.00 84.69 91 THR A N 1
ATOM 729 C CA . THR A 1 91 ? 17.773 19.771 -34.044 1.00 84.69 91 THR A CA 1
ATOM 730 C C . THR A 1 91 ? 17.493 19.602 -35.534 1.00 84.69 91 THR A C 1
ATOM 732 O O . THR A 1 91 ? 17.851 18.584 -36.126 1.00 84.69 91 THR A O 1
ATOM 735 N N . LYS A 1 92 ? 16.859 20.608 -36.142 1.00 90.00 92 LYS A N 1
ATOM 736 C CA . LYS A 1 92 ? 16.570 20.614 -37.577 1.00 90.00 92 LYS A CA 1
ATOM 737 C C . LYS A 1 92 ? 17.823 20.946 -38.366 1.00 90.00 92 LYS A C 1
ATOM 739 O O . LYS A 1 92 ? 18.495 21.936 -38.079 1.00 90.00 92 LYS A O 1
ATOM 744 N N . VAL A 1 93 ? 18.106 20.132 -39.367 1.00 90.81 93 VAL A N 1
ATOM 745 C CA . VAL A 1 93 ? 19.246 20.245 -40.268 1.00 90.81 93 VAL A CA 1
ATOM 746 C C . VAL A 1 93 ? 18.798 20.158 -41.717 1.00 90.81 93 VAL A C 1
ATOM 748 O O . VAL A 1 93 ? 17.755 19.588 -42.041 1.00 90.81 93 VAL A O 1
ATOM 751 N N . TRP A 1 94 ? 19.591 20.755 -42.594 1.00 90.69 94 TRP A N 1
ATOM 752 C CA . TRP A 1 94 ? 19.333 20.769 -44.023 1.00 90.69 94 TRP A CA 1
ATOM 753 C C . TRP A 1 94 ? 20.652 20.780 -44.794 1.00 90.69 94 TRP A C 1
ATOM 755 O O . TRP A 1 94 ? 21.591 21.479 -44.406 1.00 90.69 94 TRP A O 1
ATOM 765 N N . LYS A 1 95 ? 20.716 20.031 -45.897 1.00 89.31 95 LYS A N 1
ATOM 766 C CA . LYS A 1 95 ? 21.790 20.118 -46.895 1.00 89.31 95 LYS A CA 1
ATOM 767 C C . LYS A 1 95 ? 21.213 20.256 -48.296 1.00 89.31 95 LYS A C 1
ATOM 769 O O . LYS A 1 95 ? 20.070 19.866 -48.545 1.00 89.31 95 LYS A O 1
ATOM 774 N N . TYR A 1 96 ? 22.032 20.758 -49.218 1.00 81.19 96 TYR A N 1
ATOM 775 C CA . TYR A 1 96 ? 21.684 20.803 -50.636 1.00 81.19 96 TYR A CA 1
ATOM 776 C C . TYR A 1 96 ? 21.235 19.418 -51.126 1.00 81.19 96 TYR A C 1
ATOM 778 O O . TYR A 1 96 ? 21.925 18.421 -50.918 1.00 81.19 96 TYR A O 1
ATOM 786 N N . GLY A 1 97 ? 20.047 19.367 -51.735 1.00 80.31 97 GLY A N 1
ATOM 787 C CA . GLY A 1 97 ? 19.387 18.131 -52.169 1.00 80.31 97 GLY A CA 1
ATOM 788 C C . GLY A 1 97 ? 18.233 17.663 -51.272 1.00 80.31 97 GLY A C 1
ATOM 789 O O . GLY A 1 97 ? 17.476 16.791 -51.687 1.00 80.31 97 GLY A O 1
ATOM 790 N N . MET A 1 98 ? 18.044 18.247 -50.083 1.00 84.06 98 MET A N 1
ATOM 791 C CA . MET A 1 98 ? 16.864 17.995 -49.242 1.00 84.06 98 MET A CA 1
ATOM 792 C C . MET A 1 98 ? 15.700 18.918 -49.629 1.00 84.06 98 MET A C 1
ATOM 794 O O . MET A 1 98 ? 15.895 20.117 -49.828 1.00 84.06 98 MET A O 1
ATOM 798 N N . SER A 1 99 ? 14.476 18.385 -49.696 1.00 83.31 99 SER A N 1
ATOM 799 C CA . SER A 1 99 ? 13.273 19.180 -49.996 1.00 83.31 99 SER A CA 1
ATOM 800 C C . SER A 1 99 ? 12.849 20.078 -48.832 1.00 83.31 99 SER A C 1
ATOM 802 O O . SER A 1 99 ? 12.387 21.191 -49.057 1.00 83.31 99 SER A O 1
ATOM 804 N N . GLU A 1 100 ? 13.037 19.618 -47.592 1.00 90.19 100 GLU A N 1
ATOM 805 C CA . GLU A 1 100 ? 12.668 20.332 -46.366 1.00 90.19 100 GLU A CA 1
ATOM 806 C C . GLU A 1 100 ? 13.680 20.071 -45.242 1.00 90.19 100 GLU A C 1
ATOM 808 O O . GLU A 1 100 ? 14.523 19.177 -45.333 1.00 90.19 100 GLU A O 1
ATOM 813 N N . TRP A 1 101 ? 13.606 20.872 -44.175 1.00 90.25 101 TRP A N 1
ATOM 814 C CA . TRP A 1 101 ? 14.387 20.677 -42.952 1.00 90.25 101 TRP A CA 1
ATOM 815 C C . TRP A 1 101 ? 14.016 19.357 -42.267 1.00 90.25 101 TRP A C 1
ATOM 817 O O . TRP A 1 101 ? 12.851 19.139 -41.936 1.00 90.25 101 TRP A O 1
ATOM 827 N N . ALA A 1 102 ? 15.009 18.521 -41.975 1.00 87.06 102 ALA A N 1
ATOM 828 C CA . ALA A 1 102 ? 14.828 17.234 -41.306 1.00 87.06 102 ALA A CA 1
ATOM 829 C C . ALA A 1 102 ? 15.516 17.230 -39.937 1.00 87.06 102 ALA A C 1
ATOM 831 O O . ALA A 1 102 ? 16.529 17.895 -39.745 1.00 87.06 102 ALA A O 1
ATOM 832 N N . ASP A 1 103 ? 14.992 16.484 -38.968 1.00 86.00 103 ASP A N 1
ATOM 833 C CA . ASP A 1 103 ? 15.674 16.330 -37.680 1.00 86.00 103 ASP A CA 1
ATOM 834 C C . ASP A 1 103 ? 16.931 15.457 -37.856 1.00 86.00 103 ASP A C 1
ATOM 836 O O . ASP A 1 103 ? 16.917 14.503 -38.638 1.00 86.00 103 ASP A O 1
ATOM 840 N N . ILE A 1 104 ? 18.010 15.741 -37.112 1.00 83.06 104 ILE A N 1
ATOM 841 C CA . ILE A 1 104 ? 19.289 15.004 -37.209 1.00 83.06 104 ILE A CA 1
ATOM 842 C C . ILE A 1 104 ? 19.083 13.481 -37.132 1.00 83.06 104 ILE A C 1
ATOM 844 O O . ILE A 1 104 ? 19.722 12.732 -37.873 1.00 83.06 104 ILE A O 1
ATOM 848 N N . SER A 1 105 ? 18.160 13.017 -36.285 1.00 74.88 105 SER A N 1
ATOM 849 C CA . SER A 1 105 ? 17.820 11.598 -36.103 1.00 74.88 105 SER A CA 1
ATOM 850 C C . SER A 1 105 ? 17.292 10.888 -37.359 1.00 74.88 105 SER A C 1
ATOM 852 O O . SER A 1 105 ? 17.339 9.654 -37.415 1.00 74.88 105 SER A O 1
ATOM 854 N N . HIS A 1 106 ? 16.798 11.634 -38.348 1.00 77.75 106 HIS A N 1
ATOM 855 C CA . HIS A 1 106 ? 16.242 11.133 -39.608 1.00 77.75 106 HIS A CA 1
ATOM 856 C C . HIS A 1 106 ? 17.208 11.285 -40.794 1.00 77.75 106 HIS A C 1
ATOM 858 O O . HIS A 1 106 ? 16.825 11.016 -41.929 1.00 77.75 106 HIS A O 1
ATOM 864 N N . THR A 1 107 ? 18.452 11.696 -40.541 1.00 81.06 107 THR A N 1
ATOM 865 C CA . THR A 1 107 ? 19.481 11.892 -41.572 1.00 81.06 107 THR A CA 1
ATOM 866 C C . THR A 1 107 ? 20.639 10.909 -41.415 1.00 81.06 107 THR A C 1
ATOM 868 O O . THR A 1 107 ? 20.896 10.409 -40.320 1.00 81.06 107 THR A O 1
ATOM 871 N N . ASP A 1 108 ? 21.412 10.723 -42.485 1.00 76.44 108 ASP A N 1
ATOM 872 C CA . ASP A 1 108 ? 22.632 9.896 -42.492 1.00 76.44 108 ASP A CA 1
ATOM 873 C C . ASP A 1 108 ? 23.843 10.593 -41.826 1.00 76.44 108 ASP A C 1
ATOM 875 O O . ASP A 1 108 ? 24.989 10.138 -41.919 1.00 76.44 108 ASP A O 1
ATOM 879 N N . LEU A 1 109 ? 23.623 11.742 -41.167 1.00 72.88 109 LEU A N 1
ATOM 880 C CA . LEU A 1 109 ? 24.669 12.480 -40.453 1.00 72.88 109 LEU A CA 1
ATOM 881 C C . LEU A 1 109 ? 25.289 11.633 -39.351 1.00 72.88 109 LEU A C 1
ATOM 883 O O . LEU A 1 109 ? 26.513 11.532 -39.274 1.00 72.88 109 LEU A O 1
ATOM 887 N N . ILE A 1 110 ? 24.436 11.040 -38.519 1.00 68.19 110 ILE A N 1
ATOM 888 C CA . ILE A 1 110 ? 24.837 10.159 -37.434 1.00 68.19 110 ILE A CA 1
ATOM 889 C C . ILE A 1 110 ? 24.640 8.744 -37.938 1.00 68.19 110 ILE A C 1
ATOM 891 O O . ILE A 1 110 ? 23.515 8.256 -38.048 1.00 68.19 110 ILE A O 1
ATOM 895 N N . ASP A 1 111 ? 25.753 8.089 -38.239 1.00 62.19 111 ASP A N 1
ATOM 896 C CA . ASP A 1 111 ? 25.735 6.664 -38.491 1.00 62.19 111 ASP A CA 1
ATOM 897 C C . ASP A 1 111 ? 25.342 5.957 -37.187 1.00 62.19 111 ASP A C 1
ATOM 899 O O . ASP A 1 111 ? 26.136 5.814 -36.253 1.00 62.19 111 ASP A O 1
ATOM 903 N N . LYS A 1 112 ? 24.071 5.550 -37.114 1.00 57.78 112 LYS A N 1
ATOM 904 C CA . LYS A 1 112 ? 23.497 4.809 -35.983 1.00 57.78 112 LYS A CA 1
ATOM 905 C C . LYS A 1 112 ? 24.198 3.465 -35.749 1.00 57.78 112 LYS A C 1
ATOM 907 O O . LYS A 1 112 ? 23.916 2.829 -34.741 1.00 57.78 112 LYS A O 1
ATOM 912 N N . SER A 1 113 ? 25.087 3.029 -36.650 1.00 50.44 113 SER A N 1
ATOM 913 C CA . SER A 1 113 ? 25.899 1.821 -36.491 1.00 50.44 113 SER A CA 1
ATOM 914 C C . SER A 1 113 ? 27.199 2.027 -35.695 1.00 50.44 113 SER A C 1
ATOM 916 O O . SER A 1 113 ? 27.848 1.043 -35.347 1.00 50.44 113 SER A O 1
ATOM 918 N N . ILE A 1 114 ? 27.572 3.273 -35.358 1.00 51.25 114 ILE A N 1
ATOM 919 C CA . ILE A 1 114 ? 28.775 3.569 -34.553 1.00 51.25 114 ILE A CA 1
ATOM 920 C C . ILE A 1 114 ? 28.557 3.240 -33.064 1.00 51.25 114 ILE A C 1
ATOM 922 O O . ILE A 1 114 ? 29.519 2.979 -32.338 1.00 51.25 114 ILE A O 1
ATOM 926 N N . GLU A 1 115 ? 27.309 3.209 -32.593 1.00 54.44 115 GLU A N 1
ATOM 927 C CA . GLU A 1 115 ? 26.987 2.771 -31.234 1.00 54.44 115 GLU A CA 1
ATOM 928 C C . GLU A 1 115 ? 26.781 1.247 -31.214 1.00 54.44 115 GLU A C 1
ATOM 930 O O . GLU A 1 115 ? 26.052 0.716 -32.058 1.00 54.44 115 GLU A O 1
ATOM 935 N N . PRO A 1 116 ? 27.410 0.509 -30.275 1.00 58.00 116 PRO A N 1
ATOM 936 C CA . PRO A 1 116 ? 27.151 -0.918 -30.149 1.00 58.00 116 PRO A CA 1
ATOM 937 C C . PRO A 1 116 ? 25.652 -1.134 -29.888 1.00 58.00 116 PRO A C 1
ATOM 939 O O . PRO A 1 116 ? 25.044 -0.347 -29.155 1.00 58.00 116 PRO A O 1
ATOM 942 N N . PRO A 1 117 ? 25.036 -2.185 -30.461 1.00 67.31 117 PRO A N 1
ATOM 943 C CA . PRO A 1 117 ? 23.627 -2.456 -30.222 1.00 67.31 117 PRO A CA 1
ATOM 944 C C . PRO A 1 117 ? 23.374 -2.606 -28.714 1.00 67.31 117 PRO A C 1
ATOM 946 O O . PRO A 1 117 ? 24.228 -3.149 -28.003 1.00 67.31 117 PRO A O 1
ATOM 949 N N . PRO A 1 118 ? 22.212 -2.149 -28.212 1.00 76.19 118 PRO A N 1
ATOM 950 C CA . PRO A 1 118 ? 21.882 -2.290 -26.803 1.00 76.19 118 PRO A CA 1
ATOM 951 C C . PRO A 1 118 ? 21.912 -3.766 -26.397 1.00 76.19 118 PRO A C 1
ATOM 953 O O . PRO A 1 118 ? 21.587 -4.650 -27.198 1.00 76.19 118 PRO A O 1
ATOM 956 N N . LEU A 1 119 ? 22.287 -4.033 -25.142 1.00 80.56 119 LEU A N 1
ATOM 957 C CA . LEU A 1 119 ? 22.304 -5.399 -24.612 1.00 80.56 119 LEU A CA 1
ATOM 958 C C . LEU A 1 119 ? 20.925 -6.029 -24.787 1.00 80.56 119 LEU A C 1
ATOM 960 O O . LEU A 1 119 ? 19.908 -5.362 -24.577 1.00 80.56 119 LEU A O 1
ATOM 964 N N . LYS A 1 120 ? 20.868 -7.315 -25.145 1.00 82.56 120 LYS A N 1
ATOM 965 C CA . LYS A 1 120 ? 19.584 -8.007 -25.262 1.00 82.56 120 LYS A CA 1
ATOM 966 C C . LYS A 1 120 ? 18.860 -7.928 -23.924 1.00 82.56 120 LYS A C 1
ATOM 968 O O . LYS A 1 120 ? 19.470 -8.074 -22.868 1.00 82.56 120 LYS A O 1
ATOM 973 N N . GLY A 1 121 ? 17.545 -7.730 -23.970 1.00 78.06 121 GLY A N 1
ATOM 974 C CA . GLY A 1 121 ? 16.736 -7.690 -22.755 1.00 78.06 121 GLY A CA 1
ATOM 975 C C . GLY A 1 121 ? 16.914 -8.939 -21.889 1.00 78.06 121 GLY A C 1
ATOM 976 O O . GLY A 1 121 ? 16.858 -8.842 -20.673 1.00 78.06 121 GLY A O 1
ATOM 977 N N . GLU A 1 122 ? 17.182 -10.097 -22.491 1.00 83.88 122 GLU A N 1
ATOM 978 C CA . GLU A 1 122 ? 17.450 -11.371 -21.805 1.00 83.88 122 GLU A CA 1
ATOM 979 C C . GLU A 1 122 ? 18.674 -11.326 -20.872 1.00 83.88 122 GLU A C 1
ATOM 981 O O . GLU A 1 122 ? 18.663 -11.982 -19.832 1.00 83.88 122 GLU A O 1
ATOM 986 N N . ASP A 1 123 ? 19.680 -10.504 -21.186 1.00 85.06 123 ASP A N 1
ATOM 987 C CA . ASP A 1 123 ? 20.912 -10.369 -20.397 1.00 85.06 123 ASP A CA 1
ATOM 988 C C . ASP A 1 123 ? 20.750 -9.395 -19.212 1.00 85.06 123 ASP A C 1
ATOM 990 O O . ASP A 1 123 ? 21.621 -9.284 -18.343 1.00 85.06 123 ASP A O 1
ATOM 994 N N . ILE A 1 124 ? 19.628 -8.668 -19.147 1.00 87.25 124 ILE A N 1
ATOM 995 C CA . ILE A 1 124 ? 19.339 -7.713 -18.076 1.00 87.25 124 ILE A CA 1
ATOM 996 C C . ILE A 1 124 ? 18.610 -8.429 -16.939 1.00 87.25 124 ILE A C 1
ATOM 998 O O . ILE A 1 124 ? 17.454 -8.836 -17.057 1.00 87.25 124 ILE A O 1
ATOM 1002 N N . ASN A 1 125 ? 19.285 -8.525 -15.792 1.00 88.06 125 ASN A N 1
ATOM 1003 C CA . ASN A 1 125 ? 18.751 -9.187 -14.606 1.00 88.06 125 ASN A CA 1
ATOM 1004 C C . ASN A 1 125 ? 17.454 -8.518 -14.092 1.00 88.06 125 ASN A C 1
ATOM 1006 O O . ASN A 1 125 ? 17.401 -7.311 -13.846 1.00 88.06 125 ASN A O 1
ATOM 1010 N N . ASN A 1 126 ? 16.432 -9.342 -13.849 1.00 92.44 126 ASN A N 1
ATOM 1011 C CA . ASN A 1 126 ? 15.112 -8.950 -13.369 1.00 92.44 126 ASN A CA 1
ATOM 1012 C C . ASN A 1 126 ? 14.933 -8.981 -11.833 1.00 92.44 126 ASN A C 1
ATOM 1014 O O . ASN A 1 126 ? 13.826 -8.762 -11.350 1.00 92.44 126 ASN A O 1
ATOM 1018 N N . THR A 1 127 ? 15.979 -9.220 -11.033 1.00 92.75 127 THR A N 1
ATOM 1019 C CA . THR A 1 127 ? 15.878 -9.286 -9.560 1.00 92.75 127 THR A CA 1
ATOM 1020 C C . THR A 1 127 ? 15.260 -8.022 -8.953 1.00 92.75 127 THR A C 1
ATOM 1022 O O . THR A 1 127 ? 14.408 -8.129 -8.077 1.00 92.75 127 THR A O 1
ATOM 1025 N N . LEU A 1 128 ? 15.637 -6.827 -9.427 1.00 92.31 128 LEU A N 1
ATOM 1026 C CA . LEU A 1 128 ? 15.097 -5.575 -8.878 1.00 92.31 128 LEU A CA 1
ATOM 1027 C C . LEU A 1 128 ? 13.605 -5.414 -9.159 1.00 92.31 128 LEU A C 1
ATOM 1029 O O . LEU A 1 128 ? 12.858 -5.058 -8.256 1.00 92.31 128 LEU A O 1
ATOM 1033 N N . VAL A 1 129 ? 13.161 -5.714 -10.381 1.00 93.31 129 VAL A N 1
ATOM 1034 C CA . VAL A 1 129 ? 11.735 -5.639 -10.728 1.00 93.31 129 VAL A CA 1
ATOM 1035 C C . VAL A 1 129 ? 10.913 -6.761 -10.113 1.00 93.31 129 VAL A C 1
ATOM 1037 O O . VAL A 1 129 ? 9.725 -6.574 -9.885 1.00 93.31 129 VAL A O 1
ATOM 1040 N N . CYS A 1 130 ? 11.539 -7.894 -9.792 1.00 94.50 130 CYS A N 1
ATOM 1041 C CA . CYS A 1 130 ? 10.923 -8.933 -8.979 1.00 94.50 130 CYS A CA 1
ATOM 1042 C C . CYS A 1 130 ? 10.601 -8.397 -7.581 1.00 94.50 130 CYS A C 1
ATOM 1044 O O . CYS A 1 130 ? 9.448 -8.443 -7.173 1.00 94.50 130 CYS A O 1
ATOM 1046 N N . ILE A 1 131 ? 11.585 -7.804 -6.893 1.00 94.06 131 ILE A N 1
ATOM 1047 C CA . ILE A 1 131 ? 11.363 -7.150 -5.593 1.00 94.06 131 ILE A CA 1
ATOM 1048 C C . ILE A 1 131 ? 10.296 -6.061 -5.732 1.00 94.06 131 ILE A C 1
ATOM 1050 O O . ILE A 1 131 ? 9.361 -6.023 -4.935 1.00 94.06 131 ILE A O 1
ATOM 1054 N N . LEU A 1 132 ? 10.394 -5.233 -6.780 1.00 94.31 132 LEU A N 1
ATOM 1055 C CA . LEU A 1 132 ? 9.430 -4.171 -7.060 1.00 94.31 132 LEU A CA 1
ATOM 1056 C C . LEU A 1 132 ? 8.002 -4.717 -7.205 1.00 94.31 132 LEU A C 1
ATOM 1058 O O . LEU A 1 132 ? 7.075 -4.122 -6.680 1.00 94.31 132 LEU A O 1
ATOM 1062 N N . ALA A 1 133 ? 7.808 -5.860 -7.867 1.00 95.44 133 ALA A N 1
ATOM 1063 C CA . ALA A 1 133 ? 6.491 -6.469 -8.066 1.00 95.44 133 ALA A CA 1
ATOM 1064 C C . ALA A 1 133 ? 5.802 -6.901 -6.756 1.00 95.44 133 ALA A C 1
ATOM 1066 O O . ALA A 1 133 ? 4.579 -7.018 -6.707 1.00 95.44 133 ALA A O 1
ATOM 1067 N N . PHE A 1 134 ? 6.572 -7.114 -5.689 1.00 95.12 134 PHE A N 1
ATOM 1068 C CA . PHE A 1 134 ? 6.052 -7.447 -4.364 1.00 95.12 134 PHE A CA 1
ATOM 1069 C C . PHE A 1 134 ? 5.992 -6.241 -3.419 1.00 95.12 134 PHE A C 1
ATOM 1071 O O . PHE A 1 134 ? 5.603 -6.407 -2.262 1.00 95.12 134 PHE A O 1
ATOM 1078 N N . THR A 1 135 ? 6.325 -5.025 -3.870 1.00 93.06 135 THR A N 1
ATOM 1079 C CA . THR A 1 135 ? 6.335 -3.841 -2.994 1.00 93.06 135 THR A CA 1
ATOM 1080 C C . THR A 1 135 ? 4.998 -3.484 -2.356 1.00 93.06 135 THR A C 1
ATOM 1082 O O . THR A 1 135 ? 5.058 -3.010 -1.224 1.00 93.06 135 THR A O 1
ATOM 1085 N N . PRO A 1 136 ? 3.811 -3.742 -2.946 1.00 93.12 136 PRO A N 1
ATOM 1086 C CA . PRO A 1 136 ? 2.553 -3.514 -2.233 1.00 93.12 136 PRO A CA 1
ATOM 1087 C C . PRO A 1 136 ? 2.453 -4.292 -0.913 1.00 93.12 136 PRO A C 1
ATOM 1089 O O . PRO A 1 136 ? 1.854 -3.811 0.040 1.00 93.12 136 PRO A O 1
ATOM 1092 N N . ILE A 1 137 ? 3.077 -5.472 -0.836 1.00 92.38 137 ILE A N 1
ATOM 1093 C CA . ILE A 1 137 ? 3.072 -6.329 0.358 1.00 92.38 137 ILE A CA 1
ATOM 1094 C C . ILE A 1 137 ? 4.325 -6.086 1.210 1.00 92.38 137 ILE A C 1
ATOM 1096 O O . ILE A 1 137 ? 4.243 -5.920 2.422 1.00 92.38 137 ILE A O 1
ATOM 1100 N N . LEU A 1 138 ? 5.508 -6.048 0.590 1.00 92.62 138 LEU A N 1
ATOM 1101 C CA . LEU A 1 138 ? 6.766 -5.834 1.315 1.00 92.62 138 LEU A CA 1
ATOM 1102 C C . LEU A 1 138 ? 6.842 -4.436 1.938 1.00 92.62 138 LEU A C 1
ATOM 1104 O O . LEU A 1 138 ? 7.422 -4.275 3.008 1.00 92.62 138 LEU A O 1
ATOM 1108 N N . GLY A 1 139 ? 6.260 -3.434 1.277 1.00 91.19 139 GLY A N 1
ATOM 1109 C CA . GLY A 1 139 ? 6.219 -2.062 1.762 1.00 91.19 139 GLY A CA 1
ATOM 1110 C C . GLY A 1 139 ? 5.401 -1.935 3.042 1.00 91.19 139 GLY A C 1
ATOM 1111 O O . GLY A 1 139 ? 5.903 -1.386 4.016 1.00 91.19 139 GLY A O 1
ATOM 1112 N N . THR A 1 140 ? 4.188 -2.488 3.075 1.00 88.31 140 THR A N 1
ATOM 1113 C CA . THR A 1 140 ? 3.323 -2.437 4.267 1.00 88.31 140 THR A CA 1
ATOM 1114 C C . THR A 1 140 ? 3.915 -3.217 5.436 1.00 88.31 140 THR A C 1
ATOM 1116 O O . THR A 1 140 ? 3.883 -2.746 6.569 1.00 88.31 140 THR A O 1
ATOM 1119 N N . LEU A 1 141 ? 4.531 -4.374 5.170 1.00 90.50 141 LEU A N 1
ATOM 1120 C CA . LEU A 1 141 ? 5.234 -5.142 6.197 1.00 90.50 141 LEU A CA 1
ATOM 1121 C C . LEU A 1 141 ? 6.397 -4.343 6.802 1.00 90.50 141 LEU A C 1
ATOM 1123 O O . LEU A 1 141 ? 6.548 -4.294 8.022 1.00 90.50 141 LEU A O 1
ATOM 1127 N N . LEU A 1 142 ? 7.210 -3.708 5.954 1.00 91.75 142 LEU A N 1
ATOM 1128 C CA . LEU A 1 142 ? 8.313 -2.861 6.398 1.00 91.75 142 LEU A CA 1
ATOM 1129 C C . LEU A 1 142 ? 7.804 -1.671 7.219 1.00 91.75 142 LEU A C 1
ATOM 1131 O O . LEU A 1 142 ? 8.379 -1.357 8.259 1.00 91.75 142 LEU A O 1
ATOM 1135 N N . GLU A 1 143 ? 6.724 -1.037 6.769 1.00 90.56 143 GLU A N 1
ATOM 1136 C CA . GLU A 1 143 ? 6.089 0.073 7.472 1.00 90.56 143 GLU A CA 1
ATOM 1137 C C . GLU A 1 143 ? 5.638 -0.339 8.875 1.00 90.56 143 GLU A C 1
ATOM 1139 O O . GLU A 1 143 ? 5.994 0.323 9.845 1.00 90.56 143 GLU A O 1
ATOM 1144 N N . TYR A 1 144 ? 4.929 -1.464 8.987 1.00 88.38 144 TYR A N 1
ATOM 1145 C CA . TYR A 1 144 ? 4.436 -1.989 10.258 1.00 88.38 144 TYR A CA 1
ATOM 1146 C C . TYR A 1 144 ? 5.572 -2.287 11.244 1.00 88.38 144 TYR A C 1
ATOM 1148 O O . TYR A 1 144 ? 5.501 -1.916 12.416 1.00 88.38 144 TYR A O 1
ATOM 1156 N N . ILE A 1 145 ? 6.655 -2.912 10.769 1.00 90.69 145 ILE A N 1
ATOM 1157 C CA . ILE A 1 145 ? 7.827 -3.222 11.600 1.00 90.69 145 ILE A CA 1
ATOM 1158 C C . ILE A 1 145 ? 8.478 -1.937 12.123 1.00 90.69 145 ILE A C 1
ATOM 1160 O O . ILE A 1 145 ? 8.793 -1.850 13.310 1.00 90.69 145 ILE A O 1
ATOM 1164 N N . ILE A 1 146 ? 8.678 -0.936 11.259 1.00 91.19 146 ILE A N 1
ATOM 1165 C CA . ILE A 1 146 ? 9.307 0.329 11.659 1.00 91.19 146 ILE A CA 1
ATOM 1166 C C . ILE A 1 146 ? 8.387 1.098 12.605 1.00 91.19 146 ILE A C 1
ATOM 1168 O O . ILE A 1 146 ? 8.857 1.551 13.646 1.00 91.19 146 ILE A O 1
ATOM 1172 N N . ALA A 1 147 ? 7.095 1.207 12.280 1.00 89.38 147 ALA A N 1
ATOM 1173 C CA . ALA A 1 147 ? 6.107 1.901 13.097 1.00 89.38 147 ALA A CA 1
ATOM 1174 C C . ALA A 1 147 ? 6.047 1.317 14.515 1.00 89.38 147 ALA A C 1
ATOM 1176 O O . ALA A 1 147 ? 6.147 2.062 15.490 1.00 89.38 147 ALA A O 1
ATOM 1177 N N . GLY A 1 148 ? 6.011 -0.015 14.626 1.00 85.88 148 GLY A N 1
ATOM 1178 C CA . GLY A 1 148 ? 6.058 -0.714 15.908 1.00 85.88 148 GLY A CA 1
ATOM 1179 C C . GLY A 1 148 ? 7.373 -0.514 16.668 1.00 85.88 148 GLY A C 1
ATOM 1180 O O . GLY A 1 148 ? 7.351 -0.345 17.884 1.00 85.88 148 GLY A O 1
ATOM 1181 N N . ALA A 1 149 ? 8.516 -0.480 15.975 1.00 89.94 149 ALA A N 1
ATOM 1182 C CA . ALA A 1 149 ? 9.822 -0.286 16.608 1.00 89.94 149 ALA A CA 1
ATOM 1183 C C . ALA A 1 149 ? 10.018 1.128 17.183 1.00 89.94 149 ALA A C 1
ATOM 1185 O O . ALA A 1 149 ? 10.705 1.282 18.192 1.00 89.94 149 ALA A O 1
ATOM 1186 N N . ILE A 1 150 ? 9.435 2.151 16.550 1.00 90.81 150 ILE A N 1
ATOM 1187 C CA . ILE A 1 150 ? 9.554 3.552 16.991 1.00 90.81 150 ILE A CA 1
ATOM 1188 C C . ILE A 1 150 ? 8.328 4.056 17.768 1.00 90.81 150 ILE A C 1
ATOM 1190 O O . ILE A 1 150 ? 8.348 5.182 18.258 1.00 90.81 150 ILE A O 1
ATOM 1194 N N . GLY A 1 151 ? 7.275 3.241 17.892 1.00 85.50 151 GLY A N 1
ATOM 1195 C CA . GLY A 1 151 ? 6.068 3.565 18.654 1.00 85.50 151 GLY A CA 1
ATOM 1196 C C . GLY A 1 151 ? 5.167 4.620 18.006 1.0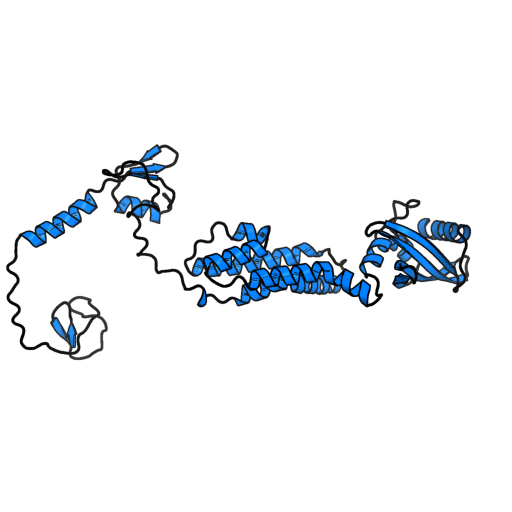0 85.50 151 GLY A C 1
ATOM 1197 O O . GLY A 1 151 ? 4.527 5.384 18.723 1.00 85.50 151 GLY A O 1
ATOM 1198 N N . VAL A 1 152 ? 5.122 4.692 16.672 1.00 81.62 152 VAL A N 1
ATOM 1199 C CA . VAL A 1 152 ? 4.193 5.582 15.946 1.00 81.62 152 VAL A CA 1
ATOM 1200 C C . VAL A 1 152 ? 2.989 4.807 15.420 1.00 81.62 152 VAL A C 1
ATOM 1202 O O . VAL A 1 152 ? 3.059 3.595 15.217 1.00 81.62 152 VAL A O 1
ATOM 1205 N N . ALA A 1 153 ? 1.885 5.514 15.174 1.00 74.62 153 ALA A N 1
ATOM 1206 C CA . ALA A 1 153 ? 0.681 4.921 14.605 1.00 74.62 153 ALA A CA 1
ATOM 1207 C C . ALA A 1 153 ? 0.946 4.326 13.208 1.00 74.62 153 ALA A C 1
ATOM 1209 O O . ALA A 1 153 ? 1.694 4.897 12.402 1.00 74.62 153 ALA A O 1
ATOM 1210 N N . SER A 1 154 ? 0.302 3.197 12.911 1.00 69.94 154 SER A N 1
ATOM 1211 C CA . SER A 1 154 ? 0.332 2.565 11.586 1.00 69.94 154 SER A CA 1
ATOM 1212 C C . SER A 1 154 ? -0.216 3.529 10.523 1.00 69.94 154 SER A C 1
ATOM 1214 O O . SER A 1 154 ? -1.144 4.282 10.797 1.00 69.94 154 SER A O 1
ATOM 1216 N N . GLY A 1 155 ? 0.361 3.563 9.320 1.00 74.00 155 GLY A N 1
ATOM 1217 C CA . GLY A 1 155 ? -0.022 4.522 8.271 1.00 74.00 155 GLY A CA 1
ATOM 1218 C C . GLY A 1 155 ? 0.753 5.846 8.319 1.00 74.00 155 GLY A C 1
ATOM 1219 O O . GLY A 1 155 ? 0.834 6.553 7.311 1.00 74.00 155 GLY A O 1
ATOM 1220 N N . SER A 1 156 ? 1.397 6.178 9.448 1.00 81.69 156 SER A N 1
ATOM 1221 C CA . SER A 1 156 ? 2.180 7.421 9.596 1.00 81.69 156 SER A CA 1
ATOM 1222 C C . SER A 1 156 ? 3.430 7.461 8.710 1.00 81.69 156 SER A C 1
ATOM 1224 O O . SER A 1 156 ? 4.022 8.523 8.519 1.00 81.69 156 SER A O 1
ATOM 1226 N N . LEU A 1 157 ? 3.859 6.310 8.185 1.00 87.88 157 LEU A N 1
ATOM 1227 C CA . LEU A 1 157 ? 5.142 6.128 7.506 1.00 87.88 157 LEU A CA 1
ATOM 1228 C C . LEU A 1 157 ? 4.994 5.749 6.022 1.00 87.88 157 LEU A C 1
ATOM 1230 O O . LEU A 1 157 ? 5.952 5.280 5.403 1.00 87.88 157 LEU A O 1
ATOM 1234 N N . TRP A 1 158 ? 3.833 6.019 5.415 1.00 86.12 158 TRP A N 1
ATOM 1235 C CA . TRP A 1 158 ? 3.541 5.746 3.998 1.00 86.12 158 TRP A CA 1
ATOM 1236 C C . TRP A 1 158 ? 4.577 6.338 3.013 1.00 86.12 158 TRP A C 1
ATOM 1238 O O . TRP A 1 158 ? 4.788 5.833 1.906 1.00 86.12 158 TRP A O 1
ATOM 1248 N N . PHE A 1 159 ? 5.269 7.415 3.399 1.00 88.38 159 PHE A N 1
ATOM 1249 C CA . PHE A 1 159 ? 6.306 8.040 2.575 1.00 88.38 159 PHE A CA 1
ATOM 1250 C C . PHE A 1 159 ? 7.581 7.186 2.474 1.00 88.38 159 PHE A C 1
ATOM 1252 O O . PHE A 1 159 ? 8.275 7.258 1.460 1.00 88.38 159 PHE A O 1
ATOM 1259 N N . ILE A 1 160 ? 7.887 6.344 3.473 1.00 89.06 160 ILE A N 1
ATOM 1260 C CA . ILE A 1 160 ? 9.071 5.467 3.463 1.00 89.06 160 ILE A CA 1
ATOM 1261 C C . ILE A 1 160 ? 8.975 4.477 2.304 1.00 89.06 160 ILE A C 1
ATOM 1263 O O . ILE A 1 160 ? 9.922 4.316 1.530 1.00 89.06 160 ILE A O 1
ATOM 1267 N N . THR A 1 161 ? 7.815 3.840 2.153 1.00 87.50 161 THR A N 1
ATOM 1268 C CA . THR A 1 161 ? 7.567 2.862 1.089 1.00 87.50 161 THR A CA 1
ATOM 1269 C C . THR A 1 161 ? 7.593 3.534 -0.285 1.00 87.50 161 THR A C 1
ATOM 1271 O O . THR A 1 161 ? 8.192 3.008 -1.224 1.00 87.50 161 THR A O 1
ATOM 1274 N N . THR A 1 162 ? 7.051 4.749 -0.388 1.00 88.12 162 THR A N 1
ATOM 1275 C CA . THR A 1 162 ? 7.093 5.577 -1.603 1.00 88.12 162 THR A CA 1
ATOM 1276 C C . THR A 1 162 ? 8.529 5.936 -2.011 1.00 88.12 162 THR A C 1
ATOM 1278 O O . THR A 1 162 ? 8.903 5.792 -3.181 1.00 88.12 162 THR A O 1
ATOM 1281 N N . ILE A 1 163 ? 9.372 6.345 -1.056 1.00 90.38 163 ILE A N 1
ATOM 1282 C CA . ILE A 1 163 ? 10.792 6.645 -1.297 1.00 90.38 163 ILE A CA 1
ATOM 1283 C C . ILE A 1 163 ? 11.537 5.384 -1.739 1.00 90.38 163 ILE A C 1
ATOM 1285 O O . ILE A 1 163 ? 12.247 5.417 -2.746 1.00 90.38 163 ILE A O 1
ATOM 1289 N N . LEU A 1 164 ? 11.349 4.262 -1.037 1.00 89.50 164 LEU A N 1
ATOM 1290 C CA . LEU A 1 164 ? 11.978 2.987 -1.386 1.00 89.50 164 LEU A CA 1
ATOM 1291 C C . LEU A 1 164 ? 11.612 2.550 -2.813 1.00 89.50 164 LEU A C 1
ATOM 1293 O O . LEU A 1 164 ? 12.500 2.210 -3.596 1.00 89.50 164 LEU A O 1
ATOM 1297 N N . ASN A 1 165 ? 10.330 2.626 -3.181 1.00 91.06 165 ASN A N 1
ATOM 1298 C CA . ASN A 1 165 ? 9.852 2.309 -4.529 1.00 91.06 165 ASN A CA 1
ATOM 1299 C C . ASN A 1 165 ? 10.515 3.193 -5.591 1.00 91.06 165 ASN A C 1
ATOM 1301 O O . ASN A 1 165 ? 10.993 2.696 -6.612 1.00 91.06 165 ASN A O 1
ATOM 1305 N N . THR A 1 166 ? 10.606 4.496 -5.322 1.00 91.19 166 THR A N 1
ATOM 1306 C CA . THR A 1 166 ? 11.241 5.462 -6.227 1.00 91.19 166 THR A CA 1
ATOM 1307 C C . THR A 1 166 ? 12.726 5.144 -6.423 1.00 91.19 166 THR A C 1
ATOM 1309 O O . THR A 1 166 ? 13.213 5.119 -7.554 1.00 91.19 166 THR A O 1
ATOM 1312 N N . ILE A 1 167 ? 13.445 4.828 -5.340 1.00 92.56 167 ILE A N 1
ATOM 1313 C CA . ILE A 1 167 ? 14.863 4.445 -5.385 1.00 92.56 167 ILE A CA 1
ATOM 1314 C C . ILE A 1 167 ? 15.059 3.169 -6.211 1.00 92.56 167 ILE A C 1
ATOM 1316 O O . ILE A 1 167 ? 15.950 3.128 -7.061 1.00 92.56 167 ILE A O 1
ATOM 1320 N N . LEU A 1 168 ? 14.226 2.143 -6.011 1.00 93.50 168 LEU A N 1
ATOM 1321 C CA . LEU A 1 168 ? 14.310 0.895 -6.775 1.00 93.50 168 LEU A CA 1
ATOM 1322 C C . LEU A 1 168 ? 14.111 1.133 -8.280 1.00 93.50 168 LEU A C 1
ATOM 1324 O O . LEU A 1 168 ? 14.896 0.620 -9.083 1.00 93.50 168 LEU A O 1
ATOM 1328 N N . CYS A 1 169 ? 13.140 1.967 -8.660 1.00 93.50 169 CYS A N 1
ATOM 1329 C CA . CYS A 1 169 ? 12.917 2.363 -10.052 1.00 93.50 169 CYS A CA 1
ATOM 1330 C C . CYS A 1 169 ? 14.097 3.156 -10.640 1.00 93.50 169 CYS A C 1
ATOM 1332 O O . CYS A 1 169 ? 14.496 2.902 -11.775 1.00 93.50 169 CYS A O 1
ATOM 1334 N N . ILE A 1 170 ? 14.709 4.072 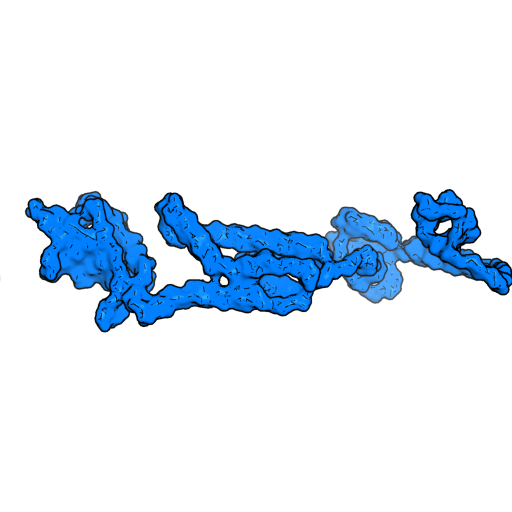-9.875 1.00 93.50 170 ILE A N 1
ATOM 1335 C CA . ILE A 1 170 ? 15.911 4.811 -10.306 1.00 93.50 170 ILE A CA 1
ATOM 1336 C C . ILE A 1 170 ? 17.077 3.849 -10.565 1.00 93.50 170 ILE A C 1
ATOM 1338 O O . ILE A 1 170 ? 17.804 3.993 -11.551 1.00 93.50 170 ILE A O 1
ATOM 1342 N N . ILE A 1 171 ? 17.297 2.873 -9.679 1.00 94.31 171 ILE A N 1
ATOM 1343 C CA . ILE A 1 171 ? 18.395 1.910 -9.827 1.00 94.31 171 ILE A CA 1
ATOM 1344 C C . ILE A 1 171 ? 18.170 1.029 -11.062 1.00 94.31 171 ILE A C 1
ATOM 1346 O O . ILE A 1 171 ? 19.119 0.806 -11.818 1.00 94.31 171 ILE A O 1
ATOM 1350 N N . ASP A 1 172 ? 16.948 0.540 -11.284 1.00 94.88 172 ASP A N 1
ATOM 1351 C CA . ASP A 1 172 ? 16.617 -0.261 -12.467 1.00 94.88 172 ASP A CA 1
ATOM 1352 C C . ASP A 1 172 ? 16.745 0.556 -13.765 1.00 94.88 172 ASP A C 1
ATOM 1354 O O . ASP A 1 172 ? 17.417 0.122 -14.701 1.00 94.88 172 ASP A O 1
ATOM 1358 N N . GLU A 1 173 ? 16.246 1.796 -13.794 1.00 93.38 173 GLU A N 1
ATOM 1359 C CA . GLU A 1 173 ? 16.385 2.682 -14.956 1.00 93.38 173 GLU A CA 1
ATOM 1360 C C . GLU A 1 173 ? 17.860 2.956 -15.286 1.00 93.38 173 GLU A C 1
ATOM 1362 O O . GLU A 1 173 ? 18.277 2.866 -16.441 1.00 93.38 173 GLU A O 1
ATOM 1367 N N . ARG A 1 174 ? 18.695 3.219 -14.270 1.00 91.38 174 ARG A N 1
ATOM 1368 C CA . ARG A 1 174 ? 20.142 3.403 -14.460 1.00 91.38 174 ARG A CA 1
ATOM 1369 C C . ARG A 1 174 ? 20.804 2.164 -15.059 1.00 91.38 174 ARG A C 1
ATOM 1371 O O . ARG A 1 174 ? 21.747 2.315 -15.834 1.00 91.38 174 ARG A O 1
ATOM 1378 N N . LYS A 1 175 ? 20.346 0.953 -14.722 1.00 91.25 175 LYS A N 1
ATOM 1379 C CA . LYS A 1 175 ? 20.849 -0.289 -15.334 1.00 91.25 175 LYS A CA 1
ATOM 1380 C C . LYS A 1 175 ? 20.452 -0.385 -16.806 1.00 91.25 175 LYS A C 1
ATOM 1382 O O . LYS A 1 175 ? 21.305 -0.682 -17.633 1.00 91.25 175 LYS A O 1
ATOM 1387 N N . ILE A 1 176 ? 19.204 -0.065 -17.137 1.00 91.25 176 ILE A N 1
ATOM 1388 C CA . ILE A 1 176 ? 18.692 -0.071 -18.516 1.00 91.25 176 ILE A CA 1
ATOM 1389 C C . ILE A 1 176 ? 19.409 0.980 -19.375 1.00 91.25 176 ILE A C 1
ATOM 1391 O O . ILE A 1 176 ? 19.847 0.688 -20.485 1.00 91.25 176 ILE A O 1
ATOM 1395 N N . LYS A 1 177 ? 19.626 2.181 -18.832 1.00 88.62 177 LYS A N 1
ATOM 1396 C CA . LYS A 1 177 ? 20.380 3.243 -19.505 1.00 88.62 177 LYS A CA 1
ATOM 1397 C C . LYS A 1 177 ? 21.831 2.834 -19.774 1.00 88.62 177 LYS A C 1
ATOM 1399 O O . LYS A 1 177 ? 22.338 3.054 -20.868 1.00 88.62 177 LYS A O 1
ATOM 1404 N N . LYS A 1 178 ? 22.491 2.182 -18.807 1.00 86.88 178 LYS A N 1
ATOM 1405 C CA . LYS A 1 178 ? 23.845 1.616 -18.987 1.00 86.88 178 LYS A CA 1
ATOM 1406 C C . LYS A 1 178 ? 23.898 0.498 -20.032 1.00 86.88 178 LYS A C 1
ATOM 1408 O O . LYS A 1 178 ? 24.956 0.275 -20.605 1.00 86.88 178 LYS A O 1
ATOM 1413 N N . ALA A 1 179 ? 22.781 -0.179 -20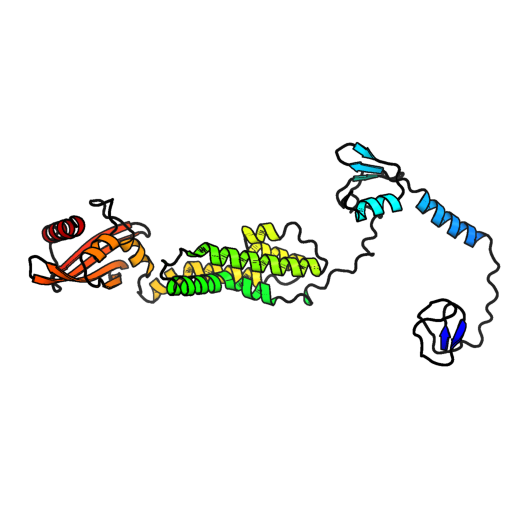.283 1.00 86.56 179 ALA A N 1
ATOM 1414 C CA . ALA A 1 179 ? 22.655 -1.211 -21.307 1.00 86.56 179 ALA A CA 1
ATOM 1415 C C . ALA A 1 179 ? 22.427 -0.655 -22.730 1.00 86.56 179 ALA A C 1
ATOM 1417 O O . ALA A 1 179 ? 22.273 -1.443 -23.660 1.00 86.56 179 ALA A O 1
ATOM 1418 N N . GLY A 1 180 ? 22.413 0.674 -22.908 1.00 80.00 180 GLY A N 1
ATOM 1419 C CA . GLY A 1 180 ? 22.299 1.333 -24.216 1.00 80.00 180 GLY A CA 1
ATOM 1420 C C . GLY A 1 180 ? 20.875 1.730 -24.616 1.00 80.00 180 GLY A C 1
ATOM 1421 O O . GLY A 1 180 ? 20.643 2.109 -25.759 1.00 80.00 180 GLY A O 1
ATOM 1422 N N . TYR A 1 181 ? 19.904 1.655 -23.702 1.00 84.00 181 TYR A N 1
ATOM 1423 C CA . TYR A 1 181 ? 18.519 2.034 -23.988 1.00 84.00 181 TYR A CA 1
ATOM 1424 C C . TYR A 1 181 ? 18.229 3.501 -23.635 1.00 84.00 181 TYR A C 1
ATOM 1426 O O . TYR A 1 181 ? 18.716 4.030 -22.634 1.00 84.00 181 TYR A O 1
ATOM 1434 N N . ASN A 1 182 ? 17.360 4.149 -24.415 1.00 82.69 182 ASN A N 1
ATOM 1435 C CA . ASN A 1 182 ? 16.855 5.489 -24.112 1.00 82.69 182 ASN A CA 1
ATOM 1436 C C . ASN A 1 182 ? 15.681 5.420 -23.116 1.00 82.69 182 ASN A C 1
ATOM 1438 O O . ASN A 1 182 ? 14.637 4.848 -23.423 1.00 82.69 182 ASN A O 1
ATOM 1442 N N . THR A 1 183 ? 15.846 6.031 -21.939 1.00 86.62 183 THR A N 1
ATOM 1443 C CA . THR A 1 183 ? 14.886 5.971 -20.821 1.00 86.62 183 THR A CA 1
ATOM 1444 C C . THR A 1 183 ? 14.223 7.313 -20.481 1.00 86.62 183 THR A C 1
ATOM 1446 O O . THR A 1 183 ? 13.534 7.390 -19.466 1.00 86.62 183 THR A O 1
ATOM 1449 N N . LYS A 1 184 ? 14.381 8.359 -21.316 1.00 76.31 184 LYS A N 1
ATOM 1450 C CA . LYS A 1 184 ? 14.057 9.779 -21.011 1.00 76.31 184 LYS A CA 1
ATOM 1451 C C . LYS A 1 184 ? 12.677 10.068 -20.392 1.00 76.31 184 LYS A C 1
ATOM 1453 O O . LYS A 1 184 ? 12.532 11.083 -19.725 1.00 76.31 184 LYS A O 1
ATOM 1458 N N . GLU A 1 185 ? 11.687 9.197 -20.570 1.00 79.94 185 GLU A N 1
ATOM 1459 C CA . GLU A 1 185 ? 10.322 9.383 -20.052 1.00 79.94 185 GLU A CA 1
ATOM 1460 C C . GLU A 1 185 ? 9.822 8.215 -19.193 1.00 79.94 185 GLU A C 1
ATOM 1462 O O . GLU A 1 185 ? 8.637 8.127 -18.869 1.00 79.94 185 GLU A O 1
ATOM 1467 N N . MET A 1 186 ? 10.686 7.260 -18.852 1.00 84.81 186 MET A N 1
ATOM 1468 C CA . MET A 1 186 ? 10.262 6.099 -18.072 1.00 84.81 186 MET A CA 1
ATOM 1469 C C . MET A 1 186 ? 10.002 6.469 -16.615 1.00 84.81 186 MET A C 1
ATOM 1471 O O . MET A 1 186 ? 9.010 6.027 -16.042 1.00 84.81 186 MET A O 1
ATOM 1475 N N . LEU A 1 187 ? 10.856 7.309 -16.029 1.00 85.81 187 LEU A N 1
ATOM 1476 C CA . LEU A 1 187 ? 10.840 7.580 -14.593 1.00 85.81 187 LEU A CA 1
ATOM 1477 C C . LEU A 1 187 ? 9.615 8.375 -14.121 1.00 85.81 187 LEU A C 1
ATOM 1479 O O . LEU A 1 187 ? 9.184 8.200 -12.986 1.00 85.81 187 LEU A O 1
ATOM 1483 N N . VAL A 1 188 ? 8.987 9.169 -14.993 1.00 87.38 188 VAL A N 1
ATOM 1484 C CA . VAL A 1 188 ? 7.725 9.861 -14.667 1.00 87.38 188 VAL A CA 1
ATOM 1485 C C . VAL A 1 188 ? 6.658 8.853 -14.228 1.00 87.38 188 VAL A C 1
ATOM 1487 O O . VAL A 1 188 ? 5.959 9.063 -13.240 1.00 87.38 188 VAL A O 1
ATOM 1490 N N . TRP A 1 189 ? 6.590 7.699 -14.891 1.00 88.12 189 TRP A N 1
ATOM 1491 C CA . TRP A 1 189 ? 5.642 6.644 -14.536 1.00 88.12 189 TRP A CA 1
ATOM 1492 C C . TRP A 1 189 ? 6.005 5.933 -13.241 1.00 88.12 189 TRP A C 1
ATOM 1494 O O . TRP A 1 189 ? 5.108 5.466 -12.559 1.00 88.12 189 TRP A O 1
ATOM 1504 N N . ALA A 1 190 ? 7.278 5.886 -12.851 1.00 83.88 190 ALA A N 1
ATOM 1505 C CA . ALA A 1 190 ? 7.656 5.311 -11.562 1.00 83.88 190 ALA A CA 1
ATOM 1506 C C . ALA A 1 190 ? 7.080 6.103 -10.375 1.00 83.88 190 ALA A C 1
ATOM 1508 O O . ALA A 1 190 ? 6.825 5.511 -9.331 1.00 83.88 190 ALA A O 1
ATOM 1509 N N . ILE A 1 191 ? 6.864 7.412 -10.550 1.00 80.06 191 ILE A N 1
ATOM 1510 C CA . ILE A 1 191 ? 6.322 8.304 -9.518 1.00 80.06 191 ILE A CA 1
ATOM 1511 C C . ILE A 1 191 ? 4.801 8.159 -9.417 1.00 80.06 191 ILE A C 1
ATOM 1513 O O . ILE A 1 191 ? 4.266 8.040 -8.320 1.00 80.06 191 ILE A O 1
ATOM 1517 N N . PHE A 1 192 ? 4.103 8.160 -10.556 1.00 82.06 192 PHE A N 1
ATOM 1518 C CA . PHE A 1 192 ? 2.636 8.177 -10.568 1.00 82.06 192 PHE A CA 1
ATOM 1519 C C . PHE A 1 192 ? 2.004 6.783 -10.651 1.00 82.06 192 PHE A C 1
ATOM 1521 O O . PHE A 1 192 ? 0.964 6.546 -10.046 1.00 82.06 192 PHE A O 1
ATOM 1528 N N . PHE A 1 193 ? 2.608 5.856 -11.401 1.00 88.50 193 PHE A N 1
ATOM 1529 C CA . PHE A 1 193 ? 2.022 4.551 -11.722 1.00 88.50 193 PHE A CA 1
ATOM 1530 C C . PHE A 1 193 ? 3.093 3.465 -11.938 1.00 88.50 193 PHE A C 1
ATOM 1532 O O . PHE A 1 193 ? 3.476 3.156 -13.073 1.00 88.50 193 PHE A O 1
ATOM 1539 N N . ILE A 1 194 ? 3.530 2.816 -10.851 1.00 92.31 194 ILE A N 1
ATOM 1540 C CA . ILE A 1 194 ? 4.535 1.732 -10.877 1.00 92.31 194 ILE A CA 1
ATOM 1541 C C . ILE A 1 194 ? 4.213 0.623 -11.907 1.00 92.31 194 ILE A C 1
ATOM 1543 O O . ILE A 1 194 ? 5.127 0.218 -12.634 1.00 92.31 194 ILE A O 1
ATOM 1547 N N . PRO A 1 195 ? 2.955 0.161 -12.080 1.00 92.88 195 PRO A N 1
ATOM 1548 C CA . PRO A 1 195 ? 2.613 -0.791 -13.141 1.00 92.88 195 PRO A CA 1
ATOM 1549 C C . PRO A 1 195 ? 2.991 -0.310 -14.533 1.00 92.88 195 PRO A C 1
ATOM 1551 O O . PRO A 1 195 ? 3.551 -1.069 -15.319 1.00 92.88 195 PRO A O 1
ATOM 1554 N N . VAL A 1 196 ? 2.715 0.959 -14.841 1.00 94.12 196 VAL A N 1
ATOM 1555 C CA . VAL A 1 196 ? 2.988 1.541 -16.159 1.00 94.12 196 VAL A CA 1
ATOM 1556 C C . VAL A 1 196 ? 4.491 1.592 -16.408 1.00 94.12 196 VAL A C 1
ATOM 1558 O O . VAL A 1 196 ? 4.934 1.256 -17.507 1.00 94.12 196 VAL A O 1
ATOM 1561 N N . TYR A 1 197 ? 5.287 1.923 -15.386 1.00 94.81 197 TYR A N 1
ATOM 1562 C CA . TYR A 1 197 ? 6.745 1.815 -15.456 1.00 94.81 197 TYR A CA 1
ATOM 1563 C C . TYR A 1 197 ? 7.193 0.382 -15.798 1.00 94.81 197 TYR A C 1
ATOM 1565 O O . TYR A 1 197 ? 7.958 0.186 -16.746 1.00 94.81 197 TYR A O 1
ATOM 1573 N N . LEU A 1 198 ? 6.669 -0.628 -15.092 1.00 95.12 198 LEU A N 1
ATOM 1574 C CA . LEU A 1 198 ? 7.002 -2.038 -15.327 1.00 95.12 198 LEU A CA 1
ATOM 1575 C C . LEU A 1 198 ? 6.564 -2.530 -16.719 1.00 95.12 198 LEU A C 1
ATOM 1577 O O . LEU A 1 198 ? 7.312 -3.265 -17.370 1.00 95.12 198 LEU A O 1
ATOM 1581 N N . PHE A 1 199 ? 5.399 -2.102 -17.215 1.00 94.75 199 PHE A N 1
ATOM 1582 C CA . PHE A 1 199 ? 4.942 -2.399 -18.577 1.00 94.75 199 PHE A CA 1
ATOM 1583 C C . PHE A 1 199 ? 5.837 -1.746 -19.634 1.00 94.75 199 PHE A C 1
ATOM 1585 O O . PHE A 1 199 ? 6.275 -2.424 -20.565 1.00 94.75 199 PHE A O 1
ATOM 1592 N N . ARG A 1 200 ? 6.167 -0.456 -19.471 1.00 92.31 200 ARG A N 1
ATOM 1593 C CA . ARG A 1 200 ? 7.080 0.266 -20.373 1.00 92.31 200 ARG A CA 1
ATOM 1594 C C . ARG A 1 200 ? 8.454 -0.393 -20.420 1.00 92.31 200 ARG A C 1
ATOM 1596 O O . ARG A 1 200 ? 8.993 -0.584 -21.507 1.00 92.31 200 ARG A O 1
ATOM 1603 N N . ARG A 1 201 ? 8.992 -0.802 -19.268 1.00 94.12 201 ARG A N 1
ATOM 1604 C CA . ARG A 1 201 ? 10.245 -1.562 -19.185 1.00 94.12 201 ARG A CA 1
ATOM 1605 C C . ARG A 1 201 ? 10.164 -2.874 -19.957 1.00 94.12 201 ARG A C 1
ATOM 1607 O O . ARG A 1 201 ? 11.051 -3.157 -20.755 1.00 94.12 201 ARG A O 1
ATOM 1614 N N . ALA A 1 202 ? 9.124 -3.674 -19.726 1.00 93.56 202 ALA A N 1
ATOM 1615 C CA . ALA A 1 202 ? 8.964 -4.957 -20.405 1.00 93.56 202 ALA A CA 1
ATOM 1616 C C . ALA A 1 202 ? 8.898 -4.780 -21.932 1.00 93.56 202 ALA A C 1
ATOM 1618 O O . ALA A 1 202 ? 9.574 -5.503 -22.658 1.00 93.56 202 ALA A O 1
ATOM 1619 N N . HIS A 1 203 ? 8.169 -3.767 -22.410 1.00 90.81 203 HIS A N 1
ATOM 1620 C CA . HIS A 1 203 ? 8.090 -3.437 -23.833 1.00 90.81 203 HIS A CA 1
ATOM 1621 C C . HIS A 1 203 ? 9.442 -2.976 -24.406 1.00 90.81 203 HIS A C 1
ATOM 1623 O O . HIS A 1 203 ? 9.847 -3.433 -25.472 1.00 90.81 203 HIS A O 1
ATOM 1629 N N . LEU A 1 204 ? 10.170 -2.115 -23.686 1.00 89.88 204 LEU A N 1
ATOM 1630 C CA . LEU A 1 204 ? 11.490 -1.621 -24.095 1.00 89.88 204 LEU A CA 1
ATOM 1631 C C . LEU A 1 204 ? 12.517 -2.756 -24.222 1.00 89.88 204 LEU A C 1
ATOM 1633 O O . LEU A 1 204 ? 13.271 -2.801 -25.189 1.00 89.88 204 LEU A O 1
ATOM 1637 N N . LEU A 1 205 ? 12.503 -3.694 -23.272 1.00 90.38 205 LEU A N 1
ATOM 1638 C CA . LEU A 1 205 ? 13.401 -4.851 -23.245 1.00 90.38 205 LEU A CA 1
ATOM 1639 C C . LEU A 1 205 ? 12.887 -6.047 -24.064 1.00 90.38 205 LEU A C 1
ATOM 1641 O O . LEU A 1 205 ? 13.555 -7.079 -24.108 1.00 90.38 205 LEU A O 1
ATOM 1645 N N . LYS A 1 206 ? 11.706 -5.937 -24.691 1.00 89.69 206 LYS A N 1
ATOM 1646 C CA . LYS A 1 206 ? 11.012 -7.031 -25.400 1.00 89.69 206 LYS A CA 1
ATOM 1647 C C . LYS A 1 206 ? 10.815 -8.292 -24.540 1.00 89.69 206 LYS A C 1
ATOM 1649 O O . LYS A 1 206 ? 10.838 -9.414 -25.038 1.00 89.69 206 LYS A O 1
ATOM 1654 N N . GLN A 1 207 ? 10.620 -8.107 -23.237 1.00 90.62 207 GLN A N 1
ATOM 1655 C CA . GLN A 1 207 ? 10.363 -9.168 -22.265 1.00 90.62 207 GLN A CA 1
ATOM 1656 C C . GLN A 1 207 ? 8.858 -9.321 -21.996 1.00 90.62 207 GLN A C 1
ATOM 1658 O O . GLN A 1 207 ? 8.056 -8.426 -22.261 1.00 90.62 207 GLN A O 1
ATOM 1663 N N . LYS A 1 208 ? 8.466 -10.445 -21.386 1.00 93.19 208 LYS A N 1
ATOM 1664 C CA . LYS A 1 208 ? 7.093 -10.640 -20.895 1.00 93.19 208 LYS A CA 1
ATOM 1665 C C . LYS A 1 208 ? 6.802 -9.709 -19.711 1.00 93.19 208 LYS A C 1
ATOM 1667 O O . LYS A 1 208 ? 7.611 -9.595 -18.794 1.00 93.19 208 LYS A O 1
ATOM 1672 N N . SER A 1 209 ? 5.604 -9.129 -19.659 1.00 93.75 209 SER A N 1
ATOM 1673 C CA . SER A 1 209 ? 5.176 -8.190 -18.605 1.00 93.75 209 SER A CA 1
ATOM 1674 C C . SER A 1 209 ? 4.754 -8.856 -17.282 1.00 93.75 209 SER A C 1
ATOM 1676 O O . SER A 1 209 ? 3.882 -8.346 -16.583 1.00 93.75 209 SER A O 1
ATOM 1678 N N . VAL A 1 210 ? 5.365 -9.990 -16.919 1.00 95.69 210 VAL A N 1
ATOM 1679 C CA . VAL A 1 210 ? 4.974 -10.798 -15.746 1.00 95.69 210 VAL A CA 1
ATOM 1680 C C . VAL A 1 210 ? 5.037 -9.977 -14.458 1.00 95.69 210 VAL A C 1
ATOM 1682 O O . VAL A 1 210 ? 4.088 -9.986 -13.688 1.00 95.69 210 VAL A O 1
ATOM 1685 N N . TYR A 1 211 ? 6.106 -9.205 -14.251 1.00 95.56 211 TYR A N 1
ATOM 1686 C CA . TYR A 1 211 ? 6.282 -8.406 -13.033 1.00 95.56 211 TYR A CA 1
ATOM 1687 C C . TYR A 1 211 ? 5.246 -7.289 -12.881 1.00 95.56 211 TYR A C 1
ATOM 1689 O O . TYR A 1 211 ? 4.822 -7.004 -11.767 1.00 95.56 211 TYR A O 1
ATOM 1697 N N . ALA A 1 212 ? 4.798 -6.688 -13.988 1.00 95.62 212 ALA A N 1
ATOM 1698 C CA . ALA A 1 212 ? 3.733 -5.689 -13.953 1.00 95.62 212 ALA A CA 1
ATOM 1699 C C . ALA A 1 212 ? 2.397 -6.321 -13.530 1.00 95.62 212 ALA A C 1
ATOM 1701 O O . ALA A 1 212 ? 1.685 -5.770 -12.697 1.00 95.62 212 ALA A O 1
ATOM 1702 N N . ILE A 1 213 ? 2.094 -7.514 -14.055 1.00 96.31 213 ILE A N 1
ATOM 1703 C CA . ILE A 1 213 ? 0.896 -8.280 -13.684 1.00 96.31 213 ILE A CA 1
ATOM 1704 C C . ILE A 1 213 ? 0.964 -8.708 -12.214 1.00 96.31 213 ILE A C 1
ATOM 1706 O O . ILE A 1 213 ? -0.008 -8.528 -11.487 1.00 96.31 213 ILE A O 1
ATOM 1710 N N . VAL A 1 214 ? 2.111 -9.230 -11.763 1.00 96.81 214 VAL A N 1
ATOM 1711 C CA . VAL A 1 214 ? 2.327 -9.609 -10.358 1.00 96.81 214 VAL A CA 1
ATOM 1712 C C . VAL A 1 214 ? 2.121 -8.408 -9.442 1.00 96.81 214 VAL A C 1
ATOM 1714 O O . VAL A 1 214 ? 1.411 -8.550 -8.455 1.00 96.81 214 VAL A O 1
ATOM 1717 N N . TRP A 1 215 ? 2.647 -7.230 -9.793 1.00 96.06 215 TRP A N 1
ATOM 1718 C CA . TRP A 1 215 ? 2.404 -6.003 -9.031 1.00 96.06 215 TRP A CA 1
ATOM 1719 C C . TRP A 1 215 ? 0.912 -5.686 -8.914 1.00 96.06 215 TRP A C 1
ATOM 1721 O O . TRP A 1 215 ? 0.423 -5.401 -7.826 1.00 96.06 215 TRP A O 1
ATOM 1731 N N . CYS A 1 216 ? 0.160 -5.762 -10.016 1.00 96.06 216 CYS A N 1
ATOM 1732 C CA . CYS A 1 216 ? -1.283 -5.515 -9.979 1.00 96.06 216 CYS A CA 1
ATOM 1733 C C . CYS A 1 216 ? -2.007 -6.523 -9.080 1.00 96.06 216 CYS A C 1
ATOM 1735 O O . CYS A 1 216 ? -2.873 -6.134 -8.303 1.00 96.06 216 CYS A O 1
ATOM 1737 N N . ILE A 1 217 ? -1.639 -7.805 -9.151 1.00 96.31 217 ILE A N 1
ATOM 1738 C CA . ILE A 1 217 ? -2.226 -8.854 -8.310 1.00 96.31 217 ILE A CA 1
ATOM 1739 C C . ILE A 1 217 ? -1.908 -8.604 -6.832 1.00 96.31 217 ILE A C 1
ATOM 1741 O O . ILE A 1 217 ? -2.817 -8.637 -6.008 1.00 96.31 217 ILE A O 1
ATOM 1745 N N . THR A 1 218 ? -0.649 -8.332 -6.482 1.00 95.50 218 THR A N 1
ATOM 1746 C CA . THR A 1 218 ? -0.246 -8.087 -5.088 1.00 95.50 218 THR A CA 1
ATOM 1747 C C . THR A 1 218 ? -0.880 -6.815 -4.530 1.00 95.50 218 THR A C 1
ATOM 1749 O O . THR A 1 218 ? -1.280 -6.803 -3.370 1.00 95.50 218 THR A O 1
ATOM 1752 N N . PHE A 1 219 ? -1.052 -5.779 -5.354 1.00 93.88 219 PHE A N 1
ATOM 1753 C CA . PHE A 1 219 ? -1.768 -4.555 -4.993 1.00 93.88 219 PHE A CA 1
ATOM 1754 C C . PHE A 1 219 ? -3.262 -4.798 -4.741 1.00 93.88 219 PHE A C 1
ATOM 1756 O O . PHE A 1 219 ? -3.792 -4.365 -3.722 1.00 93.88 219 PHE A O 1
ATOM 1763 N N . VAL A 1 220 ? -3.937 -5.547 -5.620 1.00 94.12 220 VAL A N 1
ATOM 1764 C CA . VAL A 1 220 ? -5.348 -5.928 -5.430 1.00 94.12 220 VAL A CA 1
ATOM 1765 C C . VAL A 1 220 ? -5.507 -6.770 -4.165 1.00 94.12 220 VAL A C 1
ATOM 1767 O O . VAL A 1 220 ? -6.369 -6.482 -3.342 1.00 94.12 220 VAL A O 1
ATOM 1770 N N . ILE A 1 221 ? -4.647 -7.770 -3.960 1.00 92.12 221 ILE A N 1
ATOM 1771 C CA . ILE A 1 221 ? -4.664 -8.576 -2.734 1.00 92.12 221 ILE A CA 1
ATOM 1772 C C . ILE A 1 221 ? -4.480 -7.681 -1.506 1.00 92.12 221 ILE A C 1
ATOM 1774 O O . ILE A 1 221 ? -5.235 -7.826 -0.557 1.00 92.12 221 ILE A O 1
ATOM 1778 N N . MET A 1 222 ? -3.540 -6.734 -1.523 1.00 89.88 222 MET A N 1
ATOM 1779 C CA . MET A 1 222 ? -3.305 -5.829 -0.394 1.00 89.88 222 MET A CA 1
ATOM 1780 C C . MET A 1 222 ? -4.543 -4.991 -0.034 1.00 89.88 222 MET A C 1
ATOM 1782 O O . MET A 1 222 ? -4.846 -4.854 1.147 1.00 89.88 222 MET A O 1
ATOM 1786 N N . ILE A 1 223 ? -5.292 -4.499 -1.025 1.00 88.00 223 ILE A N 1
ATOM 1787 C CA . ILE A 1 223 ? -6.507 -3.702 -0.791 1.00 88.00 223 ILE A CA 1
ATOM 1788 C 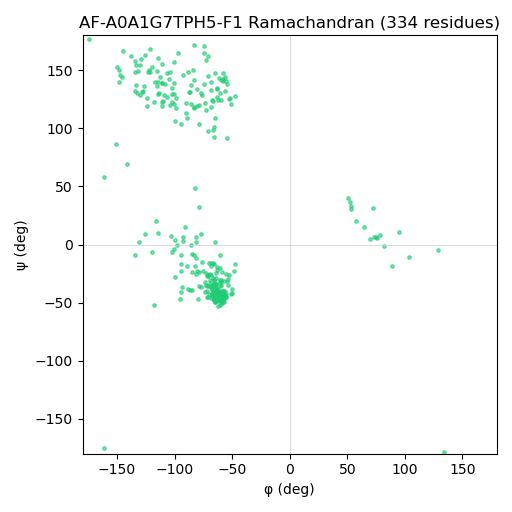C . ILE A 1 223 ? -7.653 -4.560 -0.245 1.00 88.00 223 ILE A C 1
ATOM 1790 O O . ILE A 1 223 ? -8.345 -4.154 0.685 1.00 88.00 223 ILE A O 1
ATOM 1794 N N . PHE A 1 224 ? -7.883 -5.737 -0.830 1.00 86.69 224 PHE A N 1
ATOM 1795 C CA . PHE A 1 224 ? -9.087 -6.520 -0.540 1.00 86.69 224 PHE A CA 1
ATOM 1796 C C . PHE A 1 224 ? -8.897 -7.570 0.558 1.00 86.69 224 PHE A C 1
ATOM 1798 O O . PHE A 1 224 ? -9.881 -7.966 1.186 1.00 86.69 224 PHE A O 1
ATOM 1805 N N . ALA A 1 225 ? -7.665 -8.012 0.828 1.00 85.31 225 ALA A N 1
ATOM 1806 C CA . ALA A 1 225 ? -7.400 -9.054 1.815 1.00 85.31 225 ALA A CA 1
ATOM 1807 C C . ALA A 1 225 ? -7.956 -8.731 3.211 1.00 85.31 225 ALA A C 1
ATOM 1809 O O . ALA A 1 225 ? -8.602 -9.622 3.757 1.00 85.31 225 ALA A O 1
ATOM 1810 N N . PRO A 1 226 ? -7.812 -7.514 3.782 1.00 79.44 226 PRO A N 1
ATOM 1811 C CA . PRO A 1 226 ? -8.350 -7.220 5.113 1.00 79.44 226 PRO A CA 1
ATOM 1812 C C . PRO A 1 226 ? -9.864 -7.460 5.195 1.00 79.44 226 PRO A C 1
ATOM 1814 O O . PRO A 1 226 ? -10.335 -8.213 6.044 1.00 79.44 226 PRO A O 1
ATOM 1817 N N . THR A 1 227 ? -10.615 -6.929 4.225 1.00 76.94 227 THR A N 1
ATOM 1818 C CA . THR A 1 227 ? -12.081 -7.068 4.169 1.00 76.94 227 THR A CA 1
ATOM 1819 C C . THR A 1 227 ? -12.525 -8.520 3.991 1.00 76.94 227 THR A C 1
ATOM 1821 O O . THR A 1 227 ? -13.482 -8.976 4.619 1.00 76.94 227 THR A O 1
ATOM 1824 N N . TRP A 1 228 ? -11.802 -9.276 3.164 1.00 80.62 228 TRP A N 1
ATOM 1825 C CA . TRP A 1 228 ? -12.106 -10.675 2.896 1.00 80.62 228 TRP A CA 1
ATOM 1826 C C . TRP A 1 228 ? -11.781 -11.569 4.100 1.00 80.62 228 TRP A C 1
ATOM 1828 O O . TRP A 1 228 ? -12.566 -12.452 4.448 1.00 80.62 228 TRP A O 1
ATOM 1838 N N . ILE A 1 229 ? -10.663 -11.300 4.783 1.00 78.94 229 ILE A N 1
ATOM 1839 C CA . ILE A 1 229 ? -10.247 -12.012 5.997 1.00 78.94 229 ILE A CA 1
ATOM 1840 C C . ILE A 1 229 ? -11.257 -11.784 7.123 1.00 78.94 229 ILE A C 1
ATOM 1842 O O . ILE A 1 229 ? -11.671 -12.757 7.757 1.00 78.94 229 ILE A O 1
ATOM 1846 N N . SER A 1 230 ? -11.698 -10.545 7.353 1.00 73.38 230 SER A N 1
ATOM 1847 C CA . SER A 1 230 ? -12.710 -10.249 8.375 1.00 73.38 230 SER A CA 1
ATOM 1848 C C . SER A 1 230 ? -14.029 -10.971 8.107 1.00 73.38 230 SER A C 1
ATOM 1850 O O . SER A 1 230 ? -14.608 -11.551 9.024 1.00 73.38 230 SER A O 1
ATOM 1852 N N . GLY A 1 231 ? -14.466 -11.023 6.844 1.00 76.06 231 GLY A N 1
ATOM 1853 C CA . GLY A 1 231 ? -15.698 -11.715 6.460 1.00 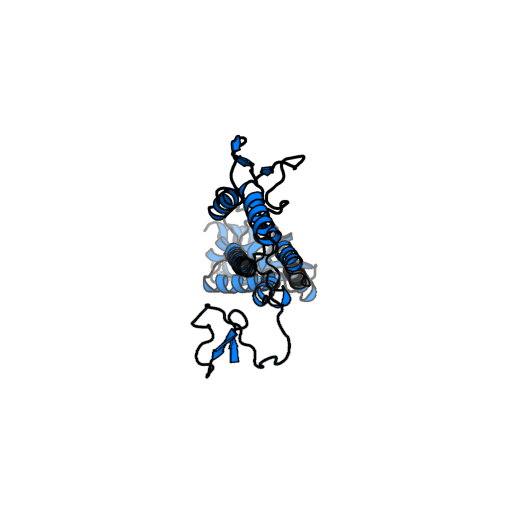76.06 231 GLY A CA 1
ATOM 1854 C C . GLY A 1 231 ? -15.674 -13.230 6.703 1.00 76.06 231 GLY A C 1
ATOM 1855 O O . GLY A 1 231 ? -16.705 -13.804 7.041 1.00 76.06 231 GLY A O 1
ATOM 1856 N N . ILE A 1 232 ? -14.514 -13.883 6.556 1.00 79.88 232 ILE A N 1
ATOM 1857 C CA . ILE A 1 232 ? -14.380 -15.337 6.763 1.00 79.88 232 ILE A CA 1
ATOM 1858 C C . ILE A 1 232 ? -14.107 -15.687 8.229 1.00 79.88 232 ILE A C 1
ATOM 1860 O O . ILE A 1 232 ? -14.604 -16.696 8.725 1.00 79.88 232 ILE A O 1
ATOM 1864 N N . THR A 1 233 ? -13.286 -14.892 8.916 1.00 78.31 233 THR A N 1
ATOM 1865 C CA . THR A 1 233 ? -12.816 -15.214 10.276 1.00 78.31 233 THR A CA 1
ATOM 1866 C C . THR A 1 233 ? -13.729 -14.688 11.378 1.00 78.31 233 THR A C 1
ATOM 1868 O O . THR A 1 233 ? -13.617 -15.139 12.515 1.00 78.31 233 THR A O 1
ATOM 1871 N N . GLY A 1 234 ? -14.601 -13.721 11.075 1.00 74.12 234 GLY A N 1
ATOM 1872 C CA . GLY A 1 234 ? -15.372 -13.002 12.089 1.00 74.12 234 GLY A CA 1
ATOM 1873 C C . GLY A 1 234 ? -14.517 -12.065 12.955 1.00 74.12 234 GLY A C 1
ATOM 1874 O O . GLY A 1 234 ? -15.022 -11.481 13.912 1.00 74.12 234 GLY A O 1
ATOM 1875 N N . ILE A 1 235 ? -13.225 -11.919 12.642 1.00 77.44 235 ILE A N 1
ATOM 1876 C CA . ILE A 1 235 ? -12.317 -11.010 13.338 1.00 77.44 235 ILE A CA 1
ATOM 1877 C C . ILE A 1 235 ? -12.545 -9.609 12.774 1.00 77.44 235 ILE A C 1
ATOM 1879 O O . ILE A 1 235 ? -12.364 -9.369 11.576 1.00 77.44 235 ILE A O 1
ATOM 1883 N N . ALA A 1 236 ? -12.953 -8.684 13.638 1.00 78.50 236 ALA A N 1
ATOM 1884 C CA . ALA A 1 236 ? -13.115 -7.290 13.258 1.00 78.50 236 ALA A CA 1
ATOM 1885 C C . ALA A 1 236 ? -11.766 -6.661 12.882 1.00 78.50 236 ALA A C 1
ATOM 1887 O O . ALA A 1 236 ? -10.724 -7.012 13.439 1.00 78.50 236 ALA A O 1
ATOM 1888 N N . ASP A 1 237 ? -11.804 -5.722 11.940 1.00 78.56 237 ASP A N 1
ATOM 1889 C CA . ASP A 1 237 ? -10.626 -4.972 11.514 1.00 78.56 237 ASP A CA 1
ATOM 1890 C C . ASP A 1 237 ? -10.030 -4.201 12.712 1.00 78.56 237 ASP A C 1
ATOM 1892 O O . ASP A 1 237 ? -10.752 -3.424 13.347 1.00 78.56 237 ASP A O 1
ATOM 1896 N N . PRO A 1 238 ? -8.738 -4.386 13.047 1.00 77.44 238 PRO A N 1
ATOM 1897 C CA . PRO A 1 238 ? -8.082 -3.636 14.115 1.00 77.44 238 PRO A CA 1
ATOM 1898 C C . PRO A 1 238 ? -8.195 -2.114 13.966 1.00 77.44 238 PRO A C 1
ATOM 1900 O O . PRO A 1 238 ? -8.279 -1.420 14.978 1.00 77.44 238 PRO A O 1
ATOM 1903 N N . SER A 1 239 ? -8.275 -1.596 12.735 1.00 81.69 239 SER A N 1
ATOM 1904 C CA . SER A 1 239 ? -8.447 -0.161 12.470 1.00 81.69 239 SER A CA 1
ATOM 1905 C C . SER A 1 239 ? -9.772 0.400 13.004 1.00 81.69 239 SER A C 1
ATOM 1907 O O . SER A 1 239 ? -9.872 1.599 13.259 1.00 81.69 239 SER A O 1
ATOM 1909 N N . ALA A 1 240 ? -10.773 -0.448 13.273 1.00 88.38 240 ALA A N 1
ATOM 1910 C CA . ALA A 1 240 ? -11.999 -0.035 13.954 1.00 88.38 240 ALA A CA 1
ATOM 1911 C C . ALA A 1 240 ? -11.710 0.521 15.359 1.00 88.38 240 ALA A C 1
ATOM 1913 O O . ALA A 1 240 ? -12.358 1.475 15.791 1.00 88.38 240 ALA A O 1
ATOM 1914 N N . VAL A 1 241 ? -10.724 -0.048 16.063 1.00 90.62 241 VAL A N 1
ATOM 1915 C CA . VAL A 1 241 ? -10.279 0.461 17.368 1.00 90.62 241 VAL A CA 1
ATOM 1916 C C . VAL A 1 241 ? -9.680 1.854 17.215 1.00 90.62 241 VAL A C 1
ATOM 1918 O O . VAL A 1 241 ? -10.007 2.736 18.009 1.00 90.62 241 VAL A O 1
ATOM 1921 N N . ASP A 1 242 ? -8.846 2.057 16.197 1.00 89.75 242 ASP A N 1
ATOM 1922 C CA . ASP A 1 242 ? -8.189 3.341 15.939 1.00 89.75 242 ASP A CA 1
ATOM 1923 C C . ASP A 1 242 ? -9.218 4.423 15.577 1.00 89.75 242 ASP A C 1
ATOM 1925 O O . ASP A 1 242 ? -9.170 5.515 16.139 1.00 89.75 242 ASP A O 1
ATOM 1929 N N . LEU A 1 243 ? -10.237 4.092 14.771 1.00 91.38 243 LEU A N 1
ATOM 1930 C CA . LEU A 1 243 ? -11.348 5.000 14.454 1.00 91.38 243 LEU A CA 1
ATOM 1931 C C . LEU A 1 243 ? -12.053 5.521 15.715 1.00 91.38 243 LEU A C 1
ATOM 1933 O O . LEU A 1 243 ? -12.352 6.713 15.816 1.00 91.38 243 LEU A O 1
ATOM 1937 N N . VAL A 1 244 ? -12.333 4.638 16.678 1.00 93.88 244 VAL A N 1
ATOM 1938 C CA . VAL A 1 244 ? -12.981 5.040 17.933 1.00 93.88 244 VAL A CA 1
ATOM 1939 C C . VAL A 1 244 ? -12.018 5.832 18.808 1.00 93.88 244 VAL A C 1
ATOM 1941 O O . VAL A 1 244 ? -12.405 6.872 19.330 1.00 93.88 244 VAL A O 1
ATOM 1944 N N . LYS A 1 245 ? -10.766 5.380 18.951 1.00 93.69 245 LYS A N 1
ATOM 1945 C CA . LYS A 1 245 ? -9.739 6.050 19.760 1.00 93.69 245 LYS A CA 1
ATOM 1946 C C . LYS A 1 245 ? -9.463 7.478 19.301 1.00 93.69 245 LYS A C 1
ATOM 1948 O O . LYS A 1 245 ? -9.409 8.377 20.138 1.00 93.69 245 LYS A O 1
ATOM 1953 N N . GLU A 1 246 ? -9.275 7.678 18.003 1.00 91.56 246 GLU A N 1
ATOM 1954 C CA . GLU A 1 246 ? -8.908 8.969 17.414 1.00 91.56 246 GLU A CA 1
ATOM 1955 C C . GLU A 1 246 ? -10.116 9.887 17.201 1.00 91.56 246 GLU A C 1
ATOM 1957 O O . GLU A 1 246 ? -9.966 11.102 17.074 1.00 91.56 246 GLU A O 1
ATOM 1962 N N . GLY A 1 247 ? -11.326 9.328 17.188 1.00 91.25 247 GLY A N 1
ATOM 1963 C CA . GLY A 1 247 ? -12.543 10.102 17.022 1.00 91.25 247 GLY A CA 1
ATOM 1964 C C . GLY A 1 247 ? -12.952 10.901 18.258 1.00 91.25 247 GLY A C 1
ATOM 1965 O O . GLY A 1 247 ? -12.417 10.752 19.359 1.00 91.25 247 GLY A O 1
ATOM 1966 N N . THR A 1 248 ? -13.947 11.765 18.068 1.00 92.00 248 THR A N 1
ATOM 1967 C CA . THR A 1 248 ? -14.523 12.617 19.112 1.00 92.00 248 THR A CA 1
ATOM 1968 C C . THR A 1 248 ? -16.019 12.362 19.240 1.00 92.00 248 THR A C 1
ATOM 1970 O O . THR A 1 248 ? -16.700 11.998 18.281 1.00 92.00 248 THR A O 1
ATOM 1973 N N . MET A 1 249 ? -16.551 12.551 20.447 1.00 88.06 249 MET A N 1
ATOM 1974 C CA . MET A 1 249 ? -17.993 12.485 20.676 1.00 88.06 249 MET A CA 1
ATOM 1975 C C . MET A 1 249 ? -18.621 13.830 20.314 1.00 88.06 249 MET A C 1
ATOM 1977 O O . MET A 1 249 ? -18.083 14.874 20.673 1.00 88.06 249 MET A O 1
ATOM 1981 N N . ASN A 1 250 ? -19.808 13.825 19.702 1.00 85.88 250 ASN A N 1
ATOM 1982 C CA . ASN A 1 250 ? -20.511 15.062 19.322 1.00 85.88 250 ASN A CA 1
ATOM 1983 C C . ASN A 1 250 ? -20.703 16.037 20.501 1.00 85.88 250 ASN A C 1
ATOM 1985 O O . ASN A 1 250 ? -20.641 17.251 20.323 1.00 85.88 250 ASN A O 1
ATOM 1989 N N . SER A 1 251 ? -20.915 15.514 21.712 1.00 86.25 251 SER A N 1
ATOM 1990 C CA . SER A 1 251 ? -21.058 16.317 22.935 1.00 86.25 251 SER A CA 1
ATOM 1991 C C . SER A 1 251 ? -19.733 16.868 23.479 1.00 86.25 251 SER A C 1
ATOM 1993 O O . SER A 1 251 ? -19.752 17.772 24.309 1.00 86.25 251 SER A O 1
ATOM 1995 N N . TYR A 1 252 ? -18.593 16.348 23.018 1.00 87.75 252 TYR A N 1
ATOM 1996 C CA . TYR A 1 252 ? -17.250 16.685 23.492 1.00 87.75 252 TYR A CA 1
ATOM 1997 C C . TYR A 1 252 ? -16.252 16.748 22.315 1.00 87.75 252 TYR A C 1
ATOM 1999 O O . TYR A 1 252 ? -15.363 15.903 22.197 1.00 87.75 252 TYR A O 1
ATOM 2007 N N . PRO A 1 253 ? -16.364 17.758 21.434 1.00 88.75 253 PRO A N 1
ATOM 2008 C CA . PRO A 1 253 ? -15.611 17.811 20.176 1.00 88.75 253 PRO A CA 1
ATOM 2009 C C . PRO A 1 253 ? -14.103 18.063 20.349 1.00 88.75 253 PRO A C 1
ATOM 2011 O O . PRO A 1 253 ? -13.340 17.856 19.412 1.00 88.75 253 PRO A O 1
ATOM 2014 N N . ASN A 1 254 ? -13.666 18.517 21.528 1.00 89.12 254 ASN A N 1
ATOM 2015 C CA . ASN A 1 254 ? -12.296 18.992 21.760 1.00 89.12 254 ASN A CA 1
ATOM 2016 C C . ASN A 1 254 ? -11.338 17.921 22.311 1.00 89.12 254 ASN A C 1
ATOM 2018 O O . ASN A 1 254 ? -10.145 18.188 22.428 1.00 89.12 254 ASN A O 1
ATOM 2022 N N . LYS A 1 255 ? -11.846 16.748 22.706 1.00 90.44 255 LYS A N 1
ATOM 2023 C CA . LYS A 1 255 ? -11.060 15.656 23.298 1.00 90.44 255 LYS A CA 1
ATOM 2024 C C . LYS A 1 255 ? -11.432 14.345 22.604 1.00 90.44 255 LYS A C 1
ATOM 2026 O O . LYS A 1 255 ? -12.615 14.026 22.473 1.00 90.44 255 LYS A O 1
ATOM 2031 N N . THR A 1 256 ? -10.420 13.600 22.171 1.00 93.56 256 THR A N 1
ATOM 2032 C CA . THR A 1 256 ? -10.603 12.278 21.552 1.00 93.56 256 THR A CA 1
ATOM 2033 C C . THR A 1 256 ? -11.046 11.241 22.579 1.00 93.56 256 THR A C 1
ATOM 2035 O O . THR A 1 256 ? -10.879 11.441 23.789 1.00 93.56 256 THR A O 1
ATOM 2038 N N . VAL A 1 257 ? -11.596 10.117 22.113 1.00 93.12 257 VAL A N 1
ATOM 2039 C CA . VAL A 1 257 ? -11.972 9.026 23.017 1.00 93.12 257 VAL A CA 1
ATOM 2040 C C . VAL A 1 257 ? -10.743 8.415 23.690 1.00 93.12 257 VAL A C 1
ATOM 2042 O O . VAL A 1 257 ? -10.782 8.137 24.884 1.00 93.12 257 VAL A O 1
ATOM 2045 N N . SER A 1 258 ? -9.622 8.261 22.980 1.00 92.75 258 SER A N 1
ATOM 2046 C CA . SER A 1 258 ? -8.396 7.743 23.601 1.00 92.75 258 SER A CA 1
ATOM 2047 C C . SER A 1 258 ? -7.931 8.654 24.726 1.00 92.75 258 SER A C 1
ATOM 2049 O O . SER A 1 258 ? -7.738 8.177 25.832 1.00 92.75 258 SER A O 1
ATOM 2051 N N . GLN A 1 259 ? -7.851 9.970 24.497 1.00 90.69 259 GLN A N 1
ATOM 2052 C CA . GLN A 1 259 ? -7.395 10.913 25.525 1.00 90.69 259 GLN A CA 1
ATOM 2053 C C . GLN A 1 259 ? -8.220 10.828 26.810 1.00 90.69 259 GLN A C 1
ATOM 2055 O O . GLN A 1 259 ? -7.662 10.846 27.902 1.00 90.69 259 GLN A O 1
ATOM 2060 N N . MET A 1 260 ? -9.546 10.734 26.694 1.00 90.81 260 MET A N 1
ATOM 2061 C CA . MET A 1 260 ? -10.405 10.691 27.874 1.00 90.81 260 MET A CA 1
ATOM 2062 C C . MET A 1 260 ? -10.383 9.311 28.552 1.00 90.81 260 MET A C 1
ATOM 2064 O O . MET A 1 260 ? -10.411 9.222 29.779 1.00 90.81 260 MET A O 1
ATOM 2068 N N . VAL A 1 261 ? -10.299 8.227 27.775 1.00 92.88 261 VAL A N 1
ATOM 2069 C CA . VAL A 1 261 ? -10.136 6.879 28.325 1.00 92.88 261 VAL A CA 1
ATOM 2070 C C . VAL A 1 261 ? -8.789 6.756 29.028 1.00 92.88 261 VAL A C 1
ATOM 2072 O O . VAL A 1 261 ? -8.764 6.303 30.162 1.00 92.88 261 VAL A O 1
ATOM 2075 N N . ASP A 1 262 ? -7.691 7.164 28.402 1.00 90.81 262 ASP A N 1
ATOM 2076 C CA . ASP A 1 262 ? -6.334 6.995 28.929 1.00 90.81 262 ASP A CA 1
ATOM 2077 C C . ASP A 1 262 ? -6.104 7.825 30.203 1.00 90.81 262 ASP A C 1
ATOM 2079 O O . ASP A 1 262 ? -5.375 7.397 31.095 1.00 90.81 262 ASP A O 1
ATOM 2083 N N . ASN A 1 263 ? -6.772 8.978 30.332 1.00 88.31 263 ASN A N 1
ATOM 2084 C CA . ASN A 1 263 ? -6.743 9.781 31.557 1.00 88.31 263 ASN A CA 1
ATOM 2085 C C . ASN A 1 263 ? -7.503 9.120 32.718 1.00 88.31 263 ASN A C 1
ATOM 2087 O O . ASN A 1 263 ? -7.094 9.237 33.871 1.00 88.31 263 ASN A O 1
ATOM 2091 N N . TYR A 1 264 ? -8.606 8.428 32.423 1.00 89.31 264 TYR A N 1
ATOM 2092 C CA . TYR A 1 264 ? -9.524 7.921 33.445 1.00 89.31 264 TYR A CA 1
ATOM 2093 C C . TYR A 1 264 ? -9.316 6.431 33.778 1.00 89.31 264 TYR A C 1
ATOM 2095 O O . TYR A 1 264 ? -9.601 5.966 34.885 1.00 89.31 264 TYR A O 1
ATOM 2103 N N . PHE A 1 265 ? -8.821 5.650 32.820 1.00 90.38 265 PHE A N 1
ATOM 2104 C CA . PHE A 1 265 ? -8.570 4.220 32.935 1.00 90.38 265 PHE A CA 1
ATOM 2105 C C . PHE A 1 265 ? -7.077 3.968 33.149 1.00 90.38 265 PHE A C 1
ATOM 2107 O O . PHE A 1 265 ? -6.248 4.392 32.359 1.00 90.38 265 PHE A O 1
ATOM 2114 N N . LEU A 1 266 ? -6.729 3.176 34.166 1.00 81.75 266 LEU A N 1
ATOM 2115 C CA . LEU A 1 266 ? -5.322 2.878 34.474 1.00 81.75 266 LEU A CA 1
ATOM 2116 C C . LEU A 1 266 ? -4.599 2.040 33.399 1.00 81.75 266 LEU A C 1
ATOM 2118 O O . LEU A 1 266 ? -3.380 2.106 33.304 1.00 81.75 266 LEU A O 1
ATOM 2122 N N . ASP A 1 267 ? -5.318 1.191 32.655 1.00 87.69 267 ASP A N 1
ATOM 2123 C CA . ASP A 1 267 ? -4.724 0.248 31.684 1.00 87.69 267 ASP A CA 1
ATOM 2124 C C . ASP A 1 267 ? -5.778 -0.260 30.671 1.00 87.69 267 ASP A C 1
ATOM 2126 O O . ASP A 1 267 ? -6.109 -1.450 30.646 1.00 87.69 267 ASP A O 1
ATOM 2130 N N . PRO A 1 268 ? -6.441 0.626 29.914 1.00 92.56 268 PRO A N 1
ATOM 2131 C CA . PRO A 1 268 ? -7.603 0.270 29.099 1.00 92.56 268 PRO A CA 1
ATOM 2132 C C . PRO A 1 268 ? -7.296 -0.865 28.106 1.00 92.56 268 PRO A C 1
ATOM 2134 O O . PRO A 1 268 ? -6.309 -0.826 27.375 1.00 92.56 268 PRO A O 1
ATOM 2137 N N . LYS A 1 269 ? -8.161 -1.891 28.046 1.00 93.62 269 LYS A N 1
ATOM 2138 C CA . LYS A 1 269 ? -8.115 -2.903 26.975 1.00 93.62 269 LYS A CA 1
ATOM 2139 C C . LYS A 1 269 ? -9.148 -2.579 25.917 1.00 93.62 269 LYS A C 1
ATOM 2141 O O . LYS A 1 269 ? -10.330 -2.480 26.237 1.00 93.62 269 LYS A O 1
ATOM 2146 N N . TRP A 1 270 ? -8.681 -2.494 24.681 1.00 94.00 270 TRP A N 1
ATOM 2147 C CA . TRP A 1 270 ? -9.494 -2.261 23.502 1.00 94.00 270 TRP A CA 1
ATOM 2148 C C . TRP A 1 270 ? -9.581 -3.532 22.666 1.00 94.00 270 TRP A C 1
ATOM 2150 O O . TRP A 1 270 ? -8.578 -4.219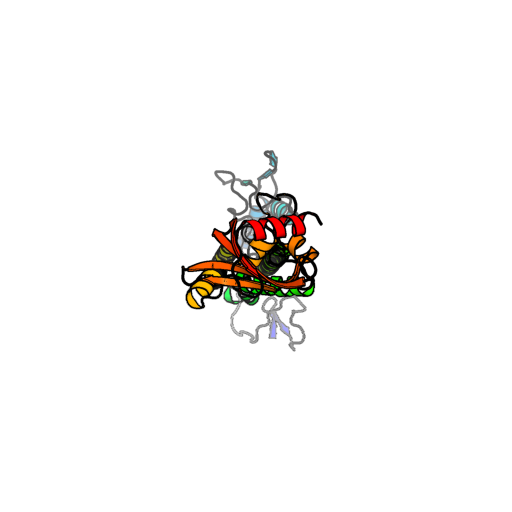 22.480 1.00 94.00 270 TRP A O 1
ATOM 2160 N N . GLU A 1 271 ? -10.766 -3.832 22.157 1.00 92.00 271 GLU A N 1
ATOM 2161 C CA . GLU A 1 271 ? -10.988 -4.916 21.202 1.00 92.00 271 GLU A CA 1
ATOM 2162 C C . GLU A 1 271 ? -12.091 -4.512 20.225 1.00 92.00 271 GLU A C 1
ATOM 2164 O O . GLU A 1 271 ? -13.059 -3.858 20.616 1.00 92.00 271 GLU A O 1
ATOM 2169 N N . ALA A 1 272 ? -11.954 -4.919 18.967 1.00 92.31 272 ALA A N 1
ATOM 2170 C CA . ALA A 1 272 ? -13.037 -4.865 18.001 1.00 92.31 272 ALA A CA 1
ATOM 2171 C C . ALA A 1 272 ? -13.650 -6.264 17.863 1.00 92.31 272 ALA A C 1
ATOM 2173 O O . ALA A 1 272 ? -12.933 -7.266 17.841 1.00 92.31 272 ALA A O 1
ATOM 2174 N N . ILE A 1 273 ? -14.975 -6.332 17.775 1.00 90.69 273 ILE A N 1
ATOM 2175 C CA . ILE A 1 273 ? -15.736 -7.571 17.604 1.00 90.69 273 ILE A CA 1
ATOM 2176 C C . ILE A 1 273 ? -16.787 -7.391 16.511 1.00 90.69 273 ILE A C 1
ATOM 2178 O O . ILE A 1 273 ? -17.256 -6.280 16.267 1.00 90.69 273 ILE A O 1
ATOM 2182 N N . ILE A 1 274 ? -17.179 -8.491 15.875 1.00 88.88 274 ILE A N 1
ATOM 2183 C CA . ILE A 1 274 ? -18.353 -8.535 15.002 1.00 88.88 274 ILE A CA 1
ATOM 2184 C C . ILE A 1 274 ? -19.484 -9.165 15.814 1.00 88.88 274 ILE A C 1
ATOM 2186 O O . ILE A 1 274 ? -19.327 -10.269 16.332 1.00 88.88 274 ILE A O 1
ATOM 2190 N N . GLY A 1 275 ? -20.590 -8.441 15.981 1.00 87.56 275 GLY A N 1
ATOM 2191 C CA . GLY A 1 275 ? -21.773 -8.951 16.670 1.00 87.56 275 GLY A CA 1
ATOM 2192 C C . GLY A 1 275 ? -22.550 -9.955 15.817 1.00 87.56 275 GLY A C 1
ATOM 2193 O O . GLY A 1 275 ? -22.397 -10.007 14.595 1.00 87.56 275 GLY A O 1
ATOM 2194 N N . ASP A 1 276 ? -23.447 -10.715 16.448 1.00 87.06 276 ASP A N 1
ATOM 2195 C CA . ASP A 1 276 ? -24.343 -11.662 15.758 1.00 87.06 276 ASP A CA 1
ATOM 2196 C C . ASP A 1 276 ? -25.239 -10.974 14.710 1.00 87.06 276 ASP A C 1
ATOM 2198 O O . ASP A 1 276 ? -25.691 -11.585 13.740 1.00 87.06 276 ASP A O 1
ATOM 2202 N N . ASP A 1 277 ? -25.470 -9.673 14.881 1.00 89.12 277 ASP A N 1
ATOM 2203 C CA . ASP A 1 277 ? -26.209 -8.813 13.960 1.00 89.12 277 ASP A CA 1
ATOM 2204 C C . ASP A 1 277 ? -25.369 -8.312 12.768 1.00 89.12 277 ASP A C 1
ATOM 2206 O O . ASP A 1 277 ? -25.854 -7.519 11.959 1.00 89.12 277 ASP A O 1
ATOM 2210 N N . ARG A 1 278 ? -24.131 -8.808 12.635 1.00 86.44 278 ARG A N 1
ATOM 2211 C CA . ARG A 1 278 ? -23.136 -8.450 11.614 1.00 86.44 278 ARG A CA 1
ATOM 2212 C C . ARG A 1 278 ? -22.650 -7.001 11.674 1.00 86.44 278 ARG A C 1
ATOM 2214 O O . ARG A 1 278 ? -22.009 -6.550 10.726 1.00 86.44 278 ARG A O 1
ATOM 2221 N N . ASN A 1 279 ? -22.905 -6.287 12.770 1.00 89.75 279 ASN A N 1
ATOM 2222 C CA . ASN A 1 279 ? -22.318 -4.971 12.994 1.00 89.75 279 ASN A CA 1
ATOM 2223 C C . ASN A 1 279 ? -20.959 -5.088 13.691 1.00 89.75 279 ASN A C 1
ATOM 2225 O O . ASN A 1 279 ? -20.724 -5.991 14.497 1.00 89.75 279 ASN A O 1
ATOM 2229 N N . THR A 1 280 ? -20.063 -4.149 13.391 1.00 91.69 280 THR A N 1
ATOM 2230 C CA . THR A 1 280 ? -18.771 -4.039 14.071 1.00 91.69 280 THR A CA 1
ATOM 2231 C C . THR A 1 280 ? -18.920 -3.188 15.325 1.00 91.69 280 THR A C 1
ATOM 2233 O O . THR A 1 280 ? -19.454 -2.076 15.283 1.00 91.69 280 THR A O 1
ATOM 2236 N N . TYR A 1 281 ? -18.400 -3.700 16.433 1.00 93.88 281 TYR A N 1
ATOM 2237 C CA . TYR A 1 281 ? -18.386 -3.032 17.723 1.00 93.88 281 TYR A CA 1
ATOM 2238 C C . TYR A 1 281 ? -16.967 -2.901 18.242 1.00 93.88 281 TYR A C 1
ATOM 2240 O O . TYR A 1 281 ? -16.133 -3.777 18.031 1.00 93.88 281 TYR A O 1
ATOM 2248 N N . VAL A 1 282 ? -16.713 -1.831 18.983 1.00 96.25 282 VAL A N 1
ATOM 2249 C CA . VAL A 1 282 ? -15.459 -1.619 19.700 1.00 96.25 282 VAL A CA 1
ATOM 2250 C C . VAL A 1 282 ? -15.759 -1.556 21.183 1.00 96.25 282 VAL A C 1
ATOM 2252 O O . VAL A 1 282 ? -16.539 -0.717 21.634 1.00 96.25 282 VAL A O 1
ATOM 2255 N N . ASN A 1 283 ? -15.118 -2.436 21.943 1.00 95.69 283 ASN A N 1
ATOM 2256 C CA . ASN A 1 283 ? -15.210 -2.463 23.392 1.00 95.69 283 ASN A CA 1
ATOM 2257 C C . ASN A 1 283 ? -13.960 -1.834 23.997 1.00 95.69 283 ASN A C 1
ATOM 2259 O O . ASN A 1 283 ? -12.840 -2.215 23.653 1.00 95.69 283 ASN A O 1
ATOM 2263 N N . VAL A 1 284 ? -14.156 -0.969 24.987 1.00 95.81 284 VAL A N 1
ATOM 2264 C CA . VAL A 1 284 ? -13.125 -0.609 25.960 1.00 95.81 284 VAL A CA 1
ATOM 2265 C C . VAL A 1 284 ? -13.497 -1.199 27.315 1.00 95.81 284 VAL A C 1
ATOM 2267 O O . VAL A 1 284 ? -14.591 -0.965 27.829 1.00 95.81 284 VAL A O 1
ATOM 2270 N N . LYS A 1 285 ? -12.598 -2.008 27.887 1.00 94.62 285 LYS A N 1
ATOM 2271 C CA . LYS A 1 285 ? -12.827 -2.729 29.147 1.00 94.62 285 LYS A CA 1
ATOM 2272 C C . LYS A 1 285 ? -11.706 -2.510 30.139 1.00 94.62 285 LYS A C 1
ATOM 2274 O O . LYS A 1 285 ? -10.540 -2.755 29.816 1.00 94.62 285 LYS A O 1
ATOM 2279 N N . ARG A 1 286 ? -12.050 -2.171 31.384 1.00 93.19 286 ARG A N 1
ATOM 2280 C CA . ARG A 1 286 ? -11.114 -2.195 32.524 1.00 93.19 286 ARG A CA 1
ATOM 2281 C C . ARG A 1 286 ? -11.796 -1.885 33.853 1.00 93.19 286 ARG A C 1
ATOM 2283 O O . ARG A 1 286 ? -12.984 -1.597 33.902 1.00 93.19 286 ARG A O 1
ATOM 2290 N N . LYS A 1 287 ? -11.020 -1.951 34.938 1.00 91.00 287 LYS A N 1
ATOM 2291 C CA . LYS A 1 287 ? -11.430 -1.450 36.252 1.00 91.00 287 LYS A CA 1
ATOM 2292 C C . LYS A 1 287 ? -11.243 0.061 36.322 1.00 91.00 287 LYS A C 1
ATOM 2294 O O . LYS A 1 287 ? -10.167 0.542 35.981 1.00 91.00 287 LYS A O 1
ATOM 2299 N N . ILE A 1 288 ? -12.258 0.753 36.823 1.00 90.31 288 ILE A N 1
ATOM 2300 C CA . ILE A 1 288 ? -12.207 2.169 37.196 1.00 90.31 288 ILE A CA 1
ATOM 2301 C C . ILE A 1 288 ? -12.656 2.338 38.649 1.00 90.31 288 ILE A C 1
ATOM 2303 O O . ILE A 1 288 ? -13.326 1.463 39.210 1.00 90.31 288 ILE A O 1
ATOM 2307 N N . THR A 1 289 ? -12.340 3.489 39.235 1.00 88.38 289 THR A N 1
ATOM 2308 C CA . THR A 1 289 ? -12.918 3.918 40.510 1.00 88.38 289 THR A CA 1
ATOM 2309 C C . THR A 1 289 ? -14.117 4.810 40.225 1.00 88.38 289 THR A C 1
ATOM 2311 O O . THR A 1 289 ? -13.960 5.978 39.890 1.00 88.38 289 THR A O 1
ATOM 2314 N N . TYR A 1 290 ? -15.326 4.277 40.380 1.00 83.88 290 TYR A N 1
ATOM 2315 C CA . TYR A 1 290 ? -16.563 5.031 40.187 1.00 83.88 290 TYR A CA 1
ATOM 2316 C C . TYR A 1 290 ? -17.264 5.225 41.531 1.00 83.88 290 TYR A C 1
ATOM 2318 O O . TYR A 1 290 ? -17.533 4.253 42.237 1.00 83.88 290 TYR A O 1
ATOM 2326 N N . GLN A 1 291 ? -17.523 6.480 41.915 1.00 84.56 291 GLN A N 1
ATOM 2327 C CA . GLN A 1 291 ? -18.122 6.835 43.214 1.00 84.56 291 GLN A CA 1
ATOM 2328 C C . GLN A 1 291 ? -17.401 6.186 44.418 1.00 84.56 291 GLN A C 1
ATOM 2330 O O . GLN A 1 291 ? -18.027 5.689 45.353 1.00 84.56 291 GLN A O 1
ATOM 2335 N N . GLY A 1 292 ? -16.064 6.135 44.373 1.00 84.44 292 GLY A N 1
ATOM 2336 C CA . GLY A 1 292 ? -15.236 5.528 45.423 1.00 84.44 292 GLY A CA 1
ATOM 2337 C C . GLY A 1 292 ? -15.234 3.993 45.447 1.00 84.44 292 GLY A C 1
ATOM 2338 O O . GLY A 1 292 ? -14.651 3.406 46.357 1.00 84.44 292 GLY A O 1
ATOM 2339 N N . LYS A 1 293 ? -15.859 3.325 44.467 1.00 88.31 293 LYS A N 1
ATOM 2340 C CA . LYS A 1 293 ? -15.884 1.860 44.347 1.00 88.31 293 LYS A CA 1
ATOM 2341 C C . LYS A 1 293 ? -15.156 1.383 43.096 1.00 88.31 293 LYS A C 1
ATOM 2343 O O . LYS A 1 293 ? -15.381 1.886 41.996 1.00 88.31 293 LYS A O 1
ATOM 2348 N N . ASN A 1 294 ? -14.353 0.335 43.260 1.00 90.94 294 ASN A N 1
ATOM 2349 C CA . ASN A 1 294 ? -13.738 -0.369 42.138 1.00 90.94 294 ASN A CA 1
ATOM 2350 C C . ASN A 1 294 ? -14.807 -1.113 41.333 1.00 90.94 294 ASN A C 1
ATOM 2352 O O . ASN A 1 294 ? -15.460 -2.018 41.852 1.00 90.94 294 ASN A O 1
ATOM 2356 N N . THR A 1 295 ? -14.955 -0.745 40.064 1.00 92.62 295 THR A N 1
ATOM 2357 C CA . THR A 1 295 ? -15.995 -1.261 39.168 1.00 92.62 295 THR A CA 1
ATOM 2358 C C . THR A 1 295 ? -15.359 -1.726 37.865 1.00 92.62 295 THR A C 1
ATOM 2360 O O . THR A 1 295 ? -14.593 -0.983 37.254 1.00 92.62 295 THR A O 1
ATOM 2363 N N . ASN A 1 296 ? -15.656 -2.955 37.431 1.00 93.88 296 ASN A N 1
ATOM 2364 C CA . ASN A 1 296 ? -15.314 -3.397 36.080 1.00 93.88 296 ASN A CA 1
ATOM 2365 C C . ASN A 1 296 ? -16.270 -2.719 35.101 1.00 93.88 296 ASN A C 1
ATOM 2367 O O . ASN A 1 296 ? -17.478 -2.902 35.217 1.00 93.88 296 ASN A O 1
ATOM 2371 N N . VAL A 1 297 ? -15.742 -1.972 34.144 1.00 95.75 297 VAL A N 1
ATOM 2372 C CA . VAL A 1 297 ? -16.531 -1.248 33.151 1.00 95.75 297 VAL A CA 1
ATOM 2373 C C . VAL A 1 297 ? -16.231 -1.764 31.761 1.00 95.75 297 VAL A C 1
ATOM 2375 O O . VAL A 1 297 ? -15.076 -2.038 31.430 1.00 95.75 297 VAL A O 1
ATOM 2378 N N . LEU A 1 298 ? -17.291 -1.881 30.969 1.00 96.56 298 LEU A N 1
ATOM 2379 C CA . LEU A 1 298 ? -17.264 -2.097 29.531 1.00 96.56 298 LEU A CA 1
ATOM 2380 C C . LEU A 1 298 ? -18.063 -0.965 28.888 1.00 96.56 298 LEU A C 1
ATOM 2382 O O . LEU A 1 298 ? -19.252 -0.828 29.166 1.00 96.56 298 LEU A O 1
ATOM 2386 N N . ILE A 1 299 ? -17.413 -0.166 28.045 1.00 96.50 299 ILE A N 1
ATOM 2387 C CA . ILE A 1 299 ? -18.094 0.774 27.148 1.00 96.50 299 ILE A CA 1
ATOM 2388 C C . ILE A 1 299 ? -17.997 0.191 25.743 1.00 96.50 299 ILE A C 1
ATOM 2390 O O . ILE A 1 299 ? -16.905 -0.162 25.294 1.00 96.50 299 ILE A O 1
ATOM 2394 N N . GLN A 1 300 ? -19.135 0.063 25.075 1.00 97.00 300 GLN A N 1
ATOM 2395 C CA . GLN A 1 300 ? -19.236 -0.454 23.722 1.00 97.00 300 GLN A CA 1
ATOM 2396 C C . GLN A 1 300 ? -19.694 0.652 22.779 1.00 97.00 300 GLN A C 1
ATOM 2398 O O . GLN A 1 300 ? -20.703 1.324 23.020 1.00 97.00 300 GLN A O 1
ATOM 2403 N N . TYR A 1 301 ? -18.963 0.791 21.682 1.00 96.06 301 TYR A N 1
ATOM 2404 C CA . TYR A 1 301 ? -19.282 1.670 20.570 1.00 96.06 301 TYR A CA 1
ATOM 2405 C C . TYR A 1 301 ? -19.661 0.833 19.357 1.00 96.06 301 TYR A C 1
ATOM 2407 O O . TYR A 1 301 ? -19.030 -0.189 19.090 1.00 96.06 301 TYR A O 1
ATOM 2415 N N . LYS A 1 302 ? -20.679 1.264 18.621 1.00 95.19 302 LYS A N 1
ATOM 2416 C CA . LYS A 1 302 ? -21.089 0.655 17.357 1.00 95.19 302 LYS A CA 1
ATOM 2417 C C . LYS A 1 302 ? -20.554 1.492 16.206 1.00 95.19 302 LYS A C 1
ATOM 2419 O O . LYS A 1 302 ? -20.760 2.704 16.185 1.00 95.19 302 L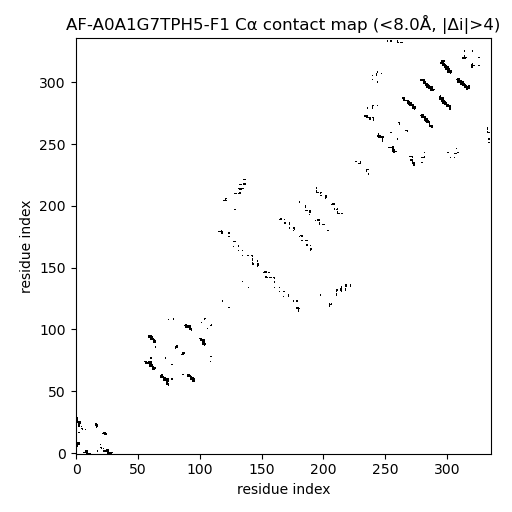YS A O 1
ATOM 2424 N N . LEU A 1 303 ? -19.898 0.856 15.240 1.00 93.62 303 LEU A N 1
ATOM 2425 C CA . LEU A 1 303 ? -19.519 1.528 14.001 1.00 93.62 303 LEU A CA 1
ATOM 2426 C C . LEU A 1 303 ? -20.755 1.663 13.109 1.00 93.62 303 LEU A C 1
ATOM 2428 O O . LEU A 1 303 ? -21.462 0.688 12.856 1.00 93.62 303 LEU A O 1
ATOM 2432 N N . ILE A 1 304 ? -21.004 2.880 12.629 1.00 90.81 304 ILE A N 1
ATOM 2433 C CA . ILE A 1 304 ? -22.065 3.166 11.654 1.00 90.81 304 ILE A CA 1
ATOM 2434 C C . ILE A 1 304 ? -21.533 2.991 10.232 1.00 90.81 304 ILE A C 1
ATOM 2436 O O . ILE A 1 304 ? -22.236 2.512 9.346 1.00 90.81 304 ILE A O 1
ATOM 2440 N N . ASN A 1 305 ? -20.283 3.393 10.017 1.00 83.00 305 ASN A N 1
ATOM 2441 C CA . ASN A 1 305 ? -19.524 3.235 8.781 1.00 83.00 305 ASN A CA 1
ATOM 2442 C C . ASN A 1 305 ? -18.026 3.400 9.091 1.00 83.00 305 ASN A C 1
ATOM 2444 O O . ASN A 1 305 ? -17.648 3.638 10.238 1.00 83.00 305 ASN A O 1
ATOM 2448 N N . ASP A 1 306 ? -17.188 3.378 8.057 1.00 77.56 306 ASP A N 1
ATOM 2449 C CA . ASP A 1 306 ? -15.723 3.488 8.158 1.00 77.56 306 ASP A CA 1
ATOM 2450 C C . ASP A 1 306 ? -15.212 4.844 8.699 1.00 77.56 306 ASP A C 1
ATOM 2452 O O . ASP A 1 306 ? -14.009 5.089 8.727 1.00 77.56 306 ASP A O 1
ATOM 2456 N N . ARG A 1 307 ? -16.104 5.776 9.066 1.00 83.25 307 ARG A N 1
ATOM 2457 C CA . ARG A 1 307 ? -15.761 7.143 9.501 1.00 83.25 307 ARG A CA 1
ATOM 2458 C C . ARG A 1 307 ? -16.497 7.616 10.748 1.00 83.25 307 ARG A C 1
ATOM 2460 O O . ARG A 1 307 ? -16.205 8.702 11.238 1.00 83.25 307 ARG A O 1
ATOM 2467 N N . SER A 1 308 ? -17.486 6.870 11.228 1.00 90.06 308 SER A N 1
ATOM 2468 C CA . SER A 1 308 ? -18.333 7.308 12.334 1.00 90.06 308 SER A CA 1
ATOM 2469 C C . SER A 1 308 ? -18.779 6.138 13.189 1.00 90.06 308 SER A C 1
ATOM 2471 O O . SER A 1 308 ? -19.034 5.033 12.707 1.00 90.06 308 SER A O 1
ATOM 2473 N N . PHE A 1 309 ? -18.893 6.417 14.477 1.00 95.06 309 PHE A N 1
ATOM 2474 C CA . PHE A 1 309 ? -19.337 5.483 15.491 1.00 95.06 309 PHE A CA 1
ATOM 2475 C C . PHE A 1 309 ? -20.290 6.195 16.445 1.00 95.06 309 PHE A C 1
ATOM 2477 O O . PHE A 1 309 ? -20.328 7.424 16.522 1.00 95.06 309 PHE A O 1
ATOM 2484 N N . GLU A 1 310 ? -21.044 5.406 17.190 1.00 94.19 310 GLU A N 1
ATOM 2485 C CA . GLU A 1 310 ? -21.924 5.894 18.239 1.00 94.19 310 GLU A CA 1
ATOM 2486 C C . GLU A 1 310 ? -21.779 5.052 19.502 1.00 94.19 310 GLU A C 1
ATOM 2488 O O . GLU A 1 310 ? -21.325 3.905 19.472 1.00 94.19 310 GLU A O 1
ATOM 2493 N N . PHE A 1 311 ? -22.164 5.633 20.636 1.00 94.44 311 PHE A N 1
ATOM 2494 C CA . PHE A 1 311 ? -22.325 4.869 21.864 1.00 94.44 311 PHE A CA 1
ATOM 2495 C C . PHE A 1 311 ? -23.434 3.831 21.685 1.00 94.44 311 PHE A C 1
ATOM 2497 O O . PHE A 1 311 ? -24.514 4.160 21.199 1.00 94.44 311 PHE A O 1
ATOM 2504 N N . TYR A 1 312 ? -23.175 2.601 22.124 1.00 95.56 312 TYR A N 1
ATOM 2505 C CA . TYR A 1 312 ? -24.141 1.514 22.037 1.00 95.56 312 TYR A CA 1
ATOM 2506 C C . TYR A 1 312 ? -24.541 0.977 23.411 1.00 95.56 312 TYR A C 1
ATOM 2508 O O . TYR A 1 312 ? -25.730 0.894 23.714 1.00 95.56 312 TYR A O 1
ATOM 2516 N N . ALA A 1 313 ? -23.567 0.628 24.257 1.00 96.69 313 ALA A N 1
ATOM 2517 C CA . ALA A 1 313 ? -23.854 0.046 25.565 1.00 96.69 313 ALA A CA 1
ATOM 2518 C C . ALA A 1 313 ? -22.791 0.376 26.617 1.00 96.69 313 ALA A C 1
ATOM 2520 O O . ALA A 1 313 ? -21.615 0.579 26.315 1.00 96.69 313 ALA A O 1
ATOM 2521 N N . LEU A 1 314 ? -23.226 0.394 27.878 1.00 97.25 314 LEU A N 1
ATOM 2522 C CA . LEU A 1 314 ? -22.379 0.507 29.060 1.00 97.25 314 LEU A CA 1
ATOM 2523 C C . LEU A 1 314 ? -22.719 -0.640 30.010 1.00 97.25 314 LEU A C 1
ATOM 2525 O O . LEU A 1 314 ? -23.891 -0.833 30.324 1.00 97.25 314 LEU A O 1
ATOM 2529 N N . GLU A 1 315 ? -21.718 -1.342 30.529 1.00 97.44 315 GLU A N 1
ATOM 2530 C CA . GLU A 1 315 ? -21.906 -2.347 31.576 1.00 97.44 315 GLU A CA 1
ATOM 2531 C C . GLU A 1 315 ? -21.001 -2.087 32.771 1.00 97.44 315 GLU A C 1
ATOM 2533 O O . GLU A 1 315 ? -19.803 -1.841 32.615 1.00 97.44 315 GLU A O 1
ATOM 2538 N N . PHE A 1 316 ? -21.566 -2.221 33.971 1.00 96.06 316 PHE A N 1
ATOM 2539 C CA . PHE A 1 316 ? -20.835 -2.231 35.235 1.00 96.06 316 PHE A CA 1
ATOM 2540 C C . PHE A 1 316 ? -20.906 -3.633 35.832 1.00 96.06 316 PHE A C 1
ATOM 2542 O O . PHE A 1 316 ? -21.985 -4.140 36.125 1.00 96.06 316 PHE A O 1
ATOM 2549 N N . ASN A 1 317 ? -19.751 -4.270 36.016 1.00 94.44 317 ASN A N 1
ATOM 2550 C CA . ASN A 1 317 ? -19.619 -5.645 36.502 1.00 94.44 317 ASN A CA 1
ATOM 2551 C C . ASN A 1 317 ? -20.472 -6.655 35.704 1.00 94.44 317 ASN A C 1
ATOM 2553 O O . ASN A 1 317 ? -21.020 -7.589 36.283 1.00 94.44 317 ASN A O 1
ATOM 2557 N N . GLY A 1 318 ? -20.585 -6.453 34.386 1.00 93.88 318 GLY A N 1
ATOM 2558 C CA . GLY A 1 318 ? -21.397 -7.285 33.486 1.00 93.88 318 GLY A CA 1
ATOM 2559 C C . GLY A 1 318 ? -22.899 -6.987 33.521 1.00 93.88 318 GLY A C 1
ATOM 2560 O O . GLY A 1 318 ? -23.681 -7.733 32.944 1.00 93.88 318 GLY A O 1
ATOM 2561 N N . VAL A 1 319 ? -23.323 -5.924 34.214 1.00 96.19 319 VAL A N 1
ATOM 2562 C CA . VAL A 1 319 ? -24.725 -5.496 34.269 1.00 96.19 319 VAL A CA 1
ATOM 2563 C C . VAL A 1 319 ? -24.918 -4.262 33.384 1.00 96.19 319 VAL A C 1
ATOM 2565 O O . VAL A 1 319 ? -24.305 -3.225 33.680 1.00 96.19 319 VAL A O 1
ATOM 2568 N N . PRO A 1 320 ? -25.786 -4.324 32.355 1.00 97.12 320 PRO A N 1
ATOM 2569 C CA . PRO A 1 320 ? -26.115 -3.179 31.514 1.00 97.12 320 PRO A CA 1
ATOM 2570 C C . PRO A 1 320 ? -26.607 -1.979 32.323 1.00 97.12 320 PRO A C 1
ATOM 2572 O O . PRO A 1 320 ? -27.379 -2.112 33.273 1.00 97.12 320 PRO A O 1
A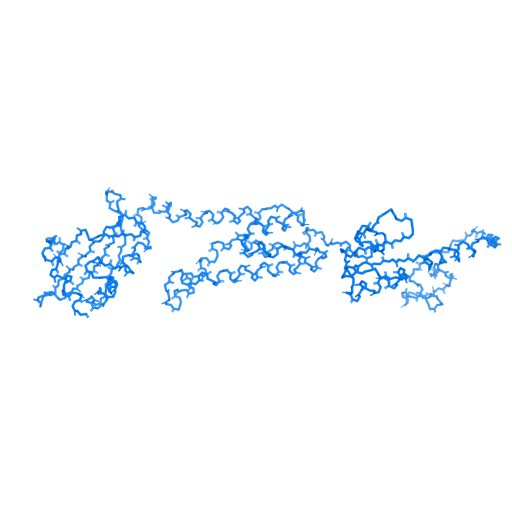TOM 2575 N N . GLN A 1 321 ? -26.147 -0.796 31.937 1.00 97.50 321 GLN A N 1
ATOM 2576 C CA . GLN A 1 321 ? -26.468 0.477 32.563 1.00 97.50 321 GLN A CA 1
ATOM 2577 C C . GLN A 1 321 ? -27.333 1.331 31.638 1.00 97.50 321 GLN A C 1
ATOM 2579 O O . GLN A 1 321 ? -27.315 1.187 30.417 1.00 97.50 321 GLN A O 1
ATOM 2584 N N . ASN A 1 322 ? -28.100 2.241 32.233 1.00 96.00 322 ASN A N 1
ATOM 2585 C CA . ASN A 1 322 ? -28.945 3.163 31.484 1.00 96.00 322 ASN A CA 1
ATOM 2586 C C . ASN A 1 322 ? -28.162 4.399 30.997 1.00 96.00 322 ASN A C 1
ATOM 2588 O O . ASN A 1 322 ? -27.024 4.655 31.400 1.00 96.00 322 ASN A O 1
ATOM 2592 N N . MET A 1 323 ? -28.822 5.201 30.158 1.00 93.12 323 MET A N 1
ATOM 2593 C CA . MET A 1 323 ? -28.238 6.409 29.573 1.00 93.12 323 MET A CA 1
ATOM 2594 C C . MET A 1 323 ? -27.820 7.449 30.622 1.00 93.12 323 MET A C 1
ATOM 2596 O O . MET A 1 323 ? -26.827 8.139 30.427 1.00 93.12 323 MET A O 1
ATOM 2600 N N . LEU A 1 324 ? -28.525 7.546 31.754 1.00 94.12 324 LEU A N 1
ATOM 2601 C CA . LEU A 1 324 ? -28.184 8.504 32.812 1.00 94.12 324 LEU A CA 1
ATOM 2602 C C . LEU A 1 324 ? -26.840 8.155 33.462 1.00 94.12 324 LEU A C 1
ATOM 2604 O O . LEU A 1 324 ? -26.008 9.040 33.655 1.00 94.12 324 LEU A O 1
ATOM 2608 N N . THR A 1 325 ? -26.602 6.870 33.748 1.00 94.06 325 THR A N 1
ATOM 2609 C CA . THR A 1 325 ? -25.310 6.390 34.260 1.00 94.06 325 THR A CA 1
ATOM 2610 C C . THR A 1 325 ? -24.194 6.648 33.251 1.00 94.06 325 THR A C 1
ATOM 2612 O O . THR A 1 325 ? -23.118 7.105 33.636 1.00 94.06 325 THR A O 1
ATOM 2615 N N . TYR A 1 326 ? -24.457 6.418 31.960 1.00 93.56 326 TYR A N 1
ATOM 2616 C CA . TYR A 1 326 ? -23.510 6.735 30.892 1.00 93.56 326 TYR A CA 1
ATOM 2617 C C . TYR A 1 326 ? -23.173 8.227 30.847 1.00 93.56 326 TYR A C 1
ATOM 2619 O O . TYR A 1 326 ? -22.004 8.586 30.936 1.00 93.56 326 TYR A O 1
ATOM 2627 N N . THR A 1 327 ? -24.170 9.113 30.804 1.00 91.88 327 THR A N 1
ATOM 2628 C CA . THR A 1 327 ? -23.942 10.564 30.802 1.00 91.88 327 THR A CA 1
ATOM 2629 C C . THR A 1 327 ? -23.168 11.025 32.039 1.00 91.88 327 THR A C 1
ATOM 2631 O O . THR A 1 327 ? -22.266 11.852 31.922 1.00 91.88 327 THR A O 1
ATOM 2634 N N . ALA A 1 328 ? -23.469 10.473 33.218 1.00 92.50 328 ALA A N 1
ATOM 2635 C CA . ALA A 1 328 ? -22.735 10.784 34.442 1.00 92.50 328 ALA A CA 1
ATOM 2636 C C . ALA A 1 328 ? -21.262 10.348 34.366 1.00 92.50 328 ALA A C 1
ATOM 2638 O O . ALA A 1 328 ? -20.380 11.108 34.765 1.00 92.50 328 ALA A O 1
ATOM 2639 N N . LEU A 1 329 ? -20.990 9.151 33.834 1.00 92.06 329 LEU A N 1
ATOM 2640 C CA . LEU A 1 329 ? -19.629 8.667 33.611 1.00 92.06 329 LEU A CA 1
ATOM 2641 C C . LEU A 1 329 ? -18.881 9.548 32.601 1.00 92.06 329 LEU A C 1
ATOM 2643 O O . LEU A 1 329 ? -17.781 9.998 32.904 1.00 92.06 329 LEU A O 1
ATOM 2647 N N . MET A 1 330 ? -19.486 9.860 31.452 1.00 91.38 330 MET A N 1
ATOM 2648 C CA . MET A 1 330 ? -18.856 10.701 30.427 1.00 91.38 330 MET A CA 1
ATOM 2649 C C . MET A 1 330 ? -18.536 12.099 30.961 1.00 91.38 330 MET A C 1
ATOM 2651 O O . MET A 1 330 ? -17.424 12.582 30.771 1.00 91.38 330 MET A O 1
ATOM 2655 N N . ASN A 1 331 ? -19.453 12.726 31.704 1.00 90.56 331 ASN A N 1
ATOM 2656 C CA . ASN A 1 331 ? -19.180 14.007 32.359 1.00 90.56 331 ASN A CA 1
ATOM 2657 C C . ASN A 1 331 ? -17.980 13.928 33.310 1.00 90.56 331 ASN A C 1
ATOM 2659 O O . ASN A 1 331 ? -17.172 14.849 33.325 1.00 90.56 331 ASN A O 1
ATOM 2663 N N . SER A 1 332 ? -17.838 12.835 34.067 1.00 89.62 332 SER A N 1
ATOM 2664 C CA . SER A 1 332 ? -16.665 12.622 34.922 1.00 89.62 332 SER A CA 1
ATOM 2665 C C . SER A 1 332 ? -15.383 12.457 34.105 1.00 89.62 332 SER A C 1
ATOM 2667 O O . SER A 1 332 ? -14.374 13.049 34.460 1.00 89.62 332 SER A O 1
ATOM 2669 N N . MET A 1 333 ? -15.424 11.676 33.023 1.00 89.31 333 MET A N 1
ATOM 2670 C CA . MET A 1 333 ? -14.255 11.381 32.185 1.00 89.31 333 MET A CA 1
ATOM 2671 C C . MET A 1 333 ? -13.760 12.596 31.392 1.00 89.31 333 MET A C 1
ATOM 2673 O O . MET A 1 333 ? -12.577 12.691 31.096 1.00 89.31 333 MET A O 1
ATOM 2677 N N . TYR A 1 334 ? -14.655 13.512 31.018 1.00 86.94 334 TYR A N 1
ATOM 2678 C CA . TYR A 1 334 ? -14.304 14.697 30.229 1.00 86.94 334 TYR A CA 1
ATOM 2679 C C . TYR A 1 334 ? -14.025 15.958 31.059 1.00 86.94 334 TYR A C 1
ATOM 2681 O O . TYR A 1 334 ? -13.460 16.915 30.515 1.00 86.94 334 TYR A O 1
ATOM 2689 N N . ALA A 1 335 ? -14.436 15.983 32.333 1.00 82.69 335 ALA A N 1
ATOM 2690 C CA . ALA A 1 335 ? -14.182 17.099 33.248 1.00 82.69 335 ALA A CA 1
ATOM 2691 C C . ALA A 1 335 ? -12.706 17.213 33.669 1.00 82.69 335 ALA A C 1
ATOM 2693 O O . ALA A 1 335 ? -12.258 18.315 33.983 1.00 82.69 335 ALA A O 1
ATOM 2694 N N . GLU A 1 336 ? -11.972 16.098 33.643 1.00 60.97 336 GLU A N 1
ATOM 2695 C CA . GLU A 1 336 ? -10.507 16.019 33.754 1.00 60.97 336 GLU A CA 1
ATOM 2696 C C . GLU A 1 336 ? -9.877 16.237 32.376 1.00 60.97 336 GLU A C 1
ATOM 2698 O O . GLU A 1 336 ? -9.110 17.206 32.172 1.00 60.97 336 GLU A O 1
#